Protein AF-A0A9D5RGZ1-F1 (afdb_monomer_lite)

pLDDT: mean 73.44, std 26.46, range [25.11, 98.88]

Radius of gyration: 29.29 Å; chains: 1; bounding box: 86×41×64 Å

Sequence (370 aa):
MRIDVLTLFPEMVEPVLSGSILGRARAAGLLDVRTAQLRDWTTHRQRMTDDYPFGGGAGMVMYAQPIVDAVQALDPGHAARRIYLSPRGRTLTQRVAEELAGEERLLLLCGHYEGVDQRALDMCGFEELSIGDYVLTGGELGALVVIDAVARLVPGVLGSDESSRDESFTTGLLEYPQYTRPASFRGMNVPDVLLQGNHADIHRWRMEQSLRLTLERRPDLLGDAPADEDARDMLARLCAGADAVEAIAARGVNAECASLAEADAFPKHWIEAFIPEQNRKAAKRACSYDRQLKYFHRAFERGLVPGAADAPDDVELRLIYLPEKRVLIRLAEGSAEGLGDRVEIDETWTRTRVVKGNRTWFAAKQEVSE

Foldseek 3Di:
DEEEEEDQCVVLQVVLCCDDLNVVCVVVVLYHYYYDHLLVQDPDPVSDQWDADPPHDDKIAGELRSLQRVCCVPCVPLQAQEAEEDLPAAEDDLVVLVVNLPGPYYYYYKAAMVGYDVCSCVVSVYGYYYPDNDDDRMCSVVVSVSCVSNQVVRPPSPVDPVVPCQDDCNQLWHWADDDDDDQADPNDGDPVQVVPPPPVSVVLVRLLRRLLCCLLPPCVSCPPHRPDPSSVVSNVVSVVDPVSVVSNVVDDDPDDPPDDPDDDDPDLVCLVQFAPPVCSVVLVPPPDPVSNVVVVVVCLVVCRGPPSVVDPPQKDWDFDDDPPDGATDIGGPPPPPPPPDDDDDPPQWDWDWDDDPPDIDIGTDGDDDD

Structure (mmCIF, N/CA/C/O backbone):
data_AF-A0A9D5RGZ1-F1
#
_entry.id   AF-A0A9D5RGZ1-F1
#
loop_
_atom_site.group_PDB
_atom_site.id
_atom_site.type_symbol
_atom_site.label_atom_id
_atom_site.label_alt_id
_atom_site.label_comp_id
_atom_site.label_asym_id
_atom_site.label_entity_id
_atom_site.label_seq_id
_atom_site.pdbx_PDB_ins_code
_atom_site.Cartn_x
_atom_site.Cartn_y
_atom_site.Cartn_z
_atom_site.occupancy
_atom_site.B_iso_or_equiv
_atom_site.auth_seq_id
_atom_site.auth_comp_id
_atom_site.auth_asym_id
_atom_site.auth_atom_id
_atom_site.pdbx_PDB_model_num
ATOM 1 N N . MET A 1 1 ? -9.922 -14.379 0.002 1.00 94.44 1 MET A N 1
ATOM 2 C CA . MET A 1 1 ? -9.328 -13.522 1.056 1.00 94.44 1 MET A CA 1
ATOM 3 C C . MET A 1 1 ? -10.385 -12.572 1.602 1.00 94.44 1 MET A C 1
ATOM 5 O O . MET A 1 1 ? -11.209 -12.107 0.816 1.00 94.44 1 MET A O 1
ATOM 9 N N . ARG A 1 2 ? -10.367 -12.276 2.910 1.00 96.88 2 ARG A N 1
ATOM 10 C CA . ARG A 1 2 ? -11.246 -11.273 3.539 1.00 96.88 2 ARG A CA 1
ATOM 11 C C . ARG A 1 2 ? -10.451 -10.062 4.034 1.00 96.88 2 ARG A C 1
ATOM 13 O O . ARG A 1 2 ? -9.417 -10.232 4.665 1.00 96.88 2 ARG A O 1
ATOM 20 N N . ILE A 1 3 ? -10.960 -8.855 3.803 1.00 98.38 3 ILE A N 1
ATOM 21 C CA . ILE A 1 3 ? -10.362 -7.608 4.294 1.00 98.38 3 ILE A CA 1
ATOM 22 C C . ILE A 1 3 ? -11.441 -6.765 4.981 1.00 98.38 3 ILE A C 1
ATOM 24 O O . ILE A 1 3 ? -12.414 -6.358 4.351 1.00 98.38 3 ILE A O 1
ATOM 28 N N . ASP A 1 4 ? -11.275 -6.493 6.272 1.00 98.25 4 ASP A N 1
ATOM 29 C CA . ASP A 1 4 ? -12.149 -5.593 7.027 1.00 98.25 4 ASP A CA 1
ATOM 30 C C . ASP A 1 4 ? -11.472 -4.213 7.158 1.00 98.25 4 ASP A C 1
ATOM 32 O O . ASP A 1 4 ? -10.347 -4.114 7.636 1.00 98.25 4 ASP A O 1
ATOM 36 N N . VAL A 1 5 ? -12.139 -3.139 6.733 1.00 98.62 5 VAL A N 1
ATOM 37 C CA . VAL A 1 5 ? -11.639 -1.756 6.800 1.00 98.62 5 VAL A CA 1
ATOM 38 C C . VAL A 1 5 ? -12.380 -1.011 7.901 1.00 98.62 5 VAL A C 1
ATOM 40 O O . VAL A 1 5 ? -13.561 -0.703 7.762 1.00 98.62 5 VAL A O 1
ATOM 43 N N . LEU A 1 6 ? -11.689 -0.708 8.992 1.00 98.44 6 LEU A N 1
ATOM 44 C CA . LEU A 1 6 ? -12.214 0.024 10.134 1.00 98.44 6 LEU A CA 1
ATOM 45 C C . LEU A 1 6 ? -11.947 1.525 9.949 1.00 98.44 6 LEU A C 1
ATOM 47 O O . LEU A 1 6 ? -10.796 1.956 9.944 1.00 98.44 6 LEU A O 1
ATOM 51 N N . THR A 1 7 ? -13.003 2.318 9.753 1.00 98.56 7 THR A N 1
ATOM 52 C CA . THR A 1 7 ? -12.909 3.731 9.333 1.00 98.56 7 THR A CA 1
ATOM 53 C C . THR A 1 7 ? -14.071 4.567 9.883 1.00 98.56 7 THR A C 1
ATOM 55 O O . THR A 1 7 ? -15.118 4.038 10.258 1.00 98.56 7 THR A O 1
ATOM 58 N N . LEU A 1 8 ? -13.890 5.891 9.925 1.00 98.06 8 LEU A N 1
ATOM 59 C CA . LEU A 1 8 ? -14.964 6.858 10.168 1.00 98.06 8 LEU A CA 1
ATOM 60 C C . LEU A 1 8 ? -15.763 7.208 8.901 1.00 98.06 8 LEU A C 1
ATOM 62 O O . LEU A 1 8 ? -16.871 7.733 9.030 1.00 98.06 8 LEU A O 1
ATOM 66 N N . PHE A 1 9 ? -15.233 6.907 7.710 1.00 97.88 9 PHE A N 1
ATOM 67 C CA . PHE A 1 9 ? -15.780 7.317 6.412 1.00 97.88 9 PHE A CA 1
ATOM 68 C C . PHE A 1 9 ? -15.911 6.146 5.414 1.00 97.88 9 PHE A C 1
ATOM 70 O O . PHE A 1 9 ? -15.267 6.150 4.358 1.00 97.88 9 PHE A O 1
ATOM 77 N N . PRO A 1 10 ? -16.753 5.128 5.690 1.00 97.88 10 PRO A N 1
ATOM 78 C CA . PRO A 1 10 ? -17.038 4.046 4.741 1.00 97.88 10 PRO A CA 1
ATOM 79 C C . PRO A 1 10 ? -17.412 4.530 3.333 1.00 97.88 10 PRO A C 1
ATOM 81 O O . PRO A 1 10 ? -17.048 3.905 2.339 1.00 97.88 10 PRO A O 1
ATOM 84 N N . GLU A 1 11 ? -18.103 5.665 3.236 1.00 97.56 11 GLU A N 1
ATOM 85 C CA . GLU A 1 11 ? -18.529 6.295 1.988 1.00 97.56 11 GLU A CA 1
ATOM 86 C C . GLU A 1 11 ? -17.371 6.722 1.074 1.00 97.56 11 GLU A C 1
ATOM 88 O O . GLU A 1 11 ? -17.575 6.858 -0.131 1.00 97.56 11 GLU A O 1
ATOM 93 N N . MET A 1 12 ? -16.160 6.906 1.611 1.00 96.38 12 MET A N 1
ATOM 94 C CA . MET A 1 12 ? -14.961 7.167 0.809 1.00 96.38 12 MET A CA 1
ATOM 95 C C . MET A 1 12 ? -14.377 5.886 0.205 1.00 96.38 12 MET A C 1
ATOM 97 O O . MET A 1 12 ? -13.743 5.929 -0.848 1.00 96.38 12 MET A O 1
ATOM 101 N N . VAL A 1 13 ? -14.588 4.747 0.866 1.00 97.62 13 VAL A N 1
ATOM 102 C CA . VAL A 1 13 ? -13.960 3.465 0.529 1.00 97.62 13 VAL A CA 1
ATOM 103 C C . VAL A 1 13 ? -14.856 2.653 -0.412 1.00 97.62 13 VAL A C 1
ATOM 105 O O . VAL A 1 13 ? -14.405 2.175 -1.455 1.00 97.62 13 VAL A O 1
ATOM 108 N N . GLU A 1 14 ? -16.144 2.534 -0.088 1.00 96.38 14 GLU A N 1
ATOM 109 C CA . GLU A 1 14 ? -17.083 1.642 -0.780 1.00 96.38 14 GLU A CA 1
ATOM 110 C C . GLU A 1 14 ? -17.226 1.900 -2.297 1.00 96.38 14 GLU A C 1
ATOM 112 O O . GLU A 1 14 ? -17.273 0.925 -3.061 1.00 96.38 14 GLU A O 1
ATOM 117 N N . PRO A 1 15 ? -17.241 3.159 -2.795 1.00 96.94 15 PRO A N 1
ATOM 118 C CA . PRO A 1 15 ? -17.312 3.416 -4.234 1.00 96.94 15 PRO A CA 1
ATOM 119 C C . PRO A 1 15 ? -16.109 2.859 -5.003 1.00 96.94 15 PRO A C 1
ATOM 121 O O . PRO A 1 15 ? -16.274 2.338 -6.106 1.00 96.94 15 PRO A O 1
ATOM 124 N N . VAL A 1 16 ? -14.908 2.923 -4.417 1.00 96.62 16 VAL A N 1
ATOM 125 C CA . VAL A 1 16 ? -13.681 2.401 -5.038 1.00 96.62 16 VAL A CA 1
ATOM 126 C C . VAL A 1 16 ? -13.708 0.874 -5.055 1.00 96.62 16 VAL A C 1
ATOM 128 O O . VAL A 1 16 ? -13.449 0.268 -6.093 1.00 96.62 16 VAL A O 1
ATOM 131 N N . LEU A 1 17 ? -14.129 0.250 -3.950 1.00 96.00 17 LEU A N 1
ATOM 132 C CA . LEU A 1 17 ? -14.278 -1.208 -3.846 1.00 96.00 17 LEU A CA 1
ATOM 133 C C . LEU A 1 17 ? -15.336 -1.786 -4.791 1.00 96.00 17 LEU A C 1
ATOM 135 O O . LEU A 1 17 ? -15.314 -2.978 -5.093 1.00 96.00 17 LEU A O 1
ATOM 139 N N . SER A 1 18 ? -16.287 -0.967 -5.232 1.00 95.56 18 SER A N 1
ATOM 140 C CA . SER A 1 18 ? -17.343 -1.362 -6.169 1.00 95.56 18 SER A CA 1
ATOM 141 C C . SER A 1 18 ? -16.934 -1.181 -7.635 1.00 95.56 18 SER A C 1
ATOM 143 O O . SER A 1 18 ? -17.611 -1.675 -8.538 1.00 95.56 18 SER A O 1
ATOM 145 N N . GLY A 1 19 ? -15.835 -0.471 -7.892 1.00 94.25 19 GLY A N 1
ATOM 146 C CA . GLY A 1 19 ? -15.362 -0.143 -9.229 1.00 94.25 19 GLY A CA 1
ATOM 147 C C . GLY A 1 19 ? -14.366 -1.153 -9.800 1.00 94.25 19 GLY A C 1
ATOM 148 O O . GLY A 1 19 ? -13.653 -1.851 -9.082 1.00 94.25 19 GLY A O 1
ATOM 149 N N . SER A 1 20 ? -14.266 -1.170 -11.133 1.00 94.69 20 SER A N 1
ATOM 150 C CA . SER A 1 20 ? -13.175 -1.818 -11.875 1.00 94.69 20 SER A CA 1
ATOM 151 C C . SER A 1 20 ? -12.909 -3.281 -11.455 1.00 94.69 20 SER A C 1
ATOM 153 O O . SER A 1 20 ? -13.837 -4.084 -11.348 1.00 94.69 20 SER A O 1
ATOM 155 N N . ILE A 1 21 ? -11.636 -3.658 -11.305 1.00 94.00 21 ILE A N 1
ATOM 156 C CA . ILE A 1 21 ? -11.170 -5.006 -10.981 1.00 94.00 21 ILE A CA 1
ATOM 157 C C . ILE A 1 21 ? -11.607 -5.456 -9.583 1.00 94.00 21 ILE A C 1
ATOM 159 O O . ILE A 1 21 ? -12.021 -6.602 -9.433 1.00 94.00 21 ILE A O 1
ATOM 163 N N . LEU A 1 22 ? -11.615 -4.552 -8.598 1.00 96.12 22 LEU A N 1
ATOM 164 C CA . LEU A 1 22 ? -12.030 -4.846 -7.223 1.00 96.12 22 LEU A CA 1
ATOM 165 C C . LEU A 1 22 ? -13.517 -5.204 -7.155 1.00 96.12 22 LEU A C 1
ATOM 167 O O . LEU A 1 22 ? -13.882 -6.225 -6.574 1.00 96.12 22 LEU A O 1
ATOM 171 N N . GLY A 1 23 ? -14.367 -4.432 -7.838 1.00 96.31 23 GLY A N 1
ATOM 172 C CA . GLY A 1 23 ? -15.796 -4.725 -7.940 1.00 96.31 23 GLY A CA 1
ATOM 173 C C . GLY A 1 23 ? -16.068 -6.075 -8.610 1.00 96.31 23 GLY A C 1
ATOM 174 O O . GLY A 1 23 ? -16.892 -6.852 -8.127 1.00 96.31 23 GLY A O 1
ATOM 175 N N . ARG A 1 24 ? -15.329 -6.405 -9.682 1.00 95.88 24 ARG A N 1
ATOM 176 C CA . ARG A 1 24 ? -15.419 -7.726 -10.331 1.00 95.88 24 ARG A CA 1
ATOM 177 C C . ARG A 1 24 ? -14.957 -8.856 -9.411 1.00 95.88 24 ARG A C 1
ATOM 179 O O . ARG A 1 24 ? -15.638 -9.873 -9.341 1.00 95.88 24 ARG A O 1
ATOM 186 N N . ALA A 1 25 ? -13.850 -8.675 -8.693 1.00 95.81 25 ALA A N 1
ATOM 187 C CA . ALA A 1 25 ? -13.334 -9.659 -7.743 1.00 95.81 25 ALA A CA 1
ATOM 188 C C . ALA A 1 25 ? -14.323 -9.932 -6.599 1.00 95.81 25 ALA A C 1
ATOM 190 O O . ALA A 1 25 ? -14.537 -11.091 -6.242 1.00 95.81 25 ALA A O 1
ATOM 191 N N . ARG A 1 26 ? -14.981 -8.884 -6.079 1.00 96.19 26 ARG A N 1
ATOM 192 C CA . ARG A 1 26 ? -16.059 -9.010 -5.084 1.00 96.19 26 ARG A CA 1
ATOM 193 C C . ARG A 1 26 ? -17.267 -9.750 -5.647 1.00 96.19 26 ARG A C 1
ATOM 195 O O . ARG A 1 26 ? -17.741 -10.697 -5.028 1.00 96.19 26 ARG A O 1
ATOM 202 N N . ALA A 1 27 ? -17.735 -9.372 -6.837 1.00 95.88 27 ALA A N 1
ATOM 203 C CA . ALA A 1 27 ? -18.870 -10.030 -7.488 1.00 95.88 27 ALA A CA 1
ATOM 204 C C . ALA A 1 27 ? -18.601 -11.515 -7.798 1.00 95.88 27 ALA A C 1
ATOM 206 O O . ALA A 1 27 ? -19.519 -12.331 -7.746 1.00 95.88 27 ALA A O 1
ATOM 207 N N . ALA A 1 28 ? -17.346 -11.869 -8.087 1.00 95.19 28 ALA A N 1
ATOM 208 C CA . ALA A 1 28 ? -16.901 -13.243 -8.306 1.00 95.19 28 ALA A CA 1
ATOM 209 C C . ALA A 1 28 ? -16.626 -14.027 -7.006 1.00 95.19 28 ALA A C 1
ATOM 211 O O . ALA A 1 28 ? -16.310 -15.212 -7.073 1.00 95.19 28 ALA A O 1
ATOM 212 N N . GLY A 1 29 ? -16.720 -13.393 -5.830 1.00 95.19 29 GLY A N 1
ATOM 213 C CA . GLY A 1 29 ? -16.454 -14.029 -4.535 1.00 95.19 29 GLY A CA 1
ATOM 214 C C . GLY A 1 29 ? -14.976 -14.329 -4.255 1.00 95.19 29 GLY A C 1
ATOM 215 O O . GLY A 1 29 ? -14.671 -15.070 -3.325 1.00 95.19 29 GLY A O 1
ATOM 216 N N . LEU A 1 30 ? -14.053 -13.765 -5.039 1.00 94.62 30 LEU A N 1
ATOM 217 C CA . LEU A 1 30 ? -12.605 -13.944 -4.859 1.00 94.62 30 LEU A CA 1
ATOM 218 C C . LEU A 1 30 ? -12.068 -13.089 -3.701 1.00 94.62 30 LEU A C 1
ATOM 220 O O . LEU A 1 30 ? -11.123 -13.469 -3.000 1.00 94.62 30 LEU A O 1
ATOM 224 N N . LEU A 1 31 ? -12.709 -11.939 -3.481 1.00 96.06 31 LEU A N 1
ATOM 225 C CA . LEU A 1 31 ? -12.352 -10.964 -2.461 1.00 96.06 31 LEU A CA 1
ATOM 226 C C . LEU A 1 31 ? -13.593 -10.547 -1.660 1.00 96.06 31 LEU A C 1
ATOM 228 O O . LEU A 1 31 ? -14.584 -10.102 -2.233 1.00 96.06 31 LEU A O 1
ATOM 232 N N . ASP A 1 32 ? -13.526 -10.645 -0.334 1.00 97.06 32 ASP A N 1
ATOM 233 C CA . ASP A 1 32 ? -14.563 -10.161 0.586 1.00 97.06 32 ASP A CA 1
ATOM 234 C C . ASP A 1 32 ? -14.041 -8.927 1.329 1.00 97.06 32 ASP A C 1
ATOM 236 O O . ASP A 1 32 ? -13.386 -9.055 2.363 1.00 97.06 32 ASP A O 1
ATOM 240 N N . VAL A 1 33 ? -14.278 -7.733 0.773 1.00 97.06 33 VAL A N 1
ATOM 241 C CA . VAL A 1 33 ? -13.922 -6.464 1.431 1.00 97.06 33 VAL A CA 1
ATOM 242 C C . VAL A 1 33 ? -15.150 -5.845 2.081 1.00 97.06 33 VAL A C 1
ATOM 244 O O . VAL A 1 33 ? -16.180 -5.658 1.420 1.00 97.06 33 VAL A O 1
ATOM 247 N N . ARG A 1 34 ? -15.025 -5.508 3.367 1.00 96.38 34 ARG A N 1
ATOM 248 C CA . ARG A 1 34 ? -16.099 -4.943 4.189 1.00 96.38 34 ARG A CA 1
ATOM 249 C C . ARG A 1 34 ? -15.618 -3.701 4.913 1.00 96.38 34 ARG A C 1
ATOM 251 O O . ARG A 1 34 ? -14.569 -3.724 5.541 1.00 96.38 34 ARG A O 1
ATOM 258 N N . THR A 1 35 ? -16.411 -2.642 4.887 1.00 97.75 35 THR A N 1
ATOM 259 C CA . THR A 1 35 ? -16.167 -1.448 5.701 1.00 97.75 35 THR A CA 1
ATOM 260 C C . THR A 1 35 ? -16.920 -1.531 7.025 1.00 97.75 35 THR A C 1
ATOM 262 O O . THR A 1 35 ? -18.089 -1.917 7.053 1.00 97.75 35 THR A O 1
ATOM 265 N N . ALA A 1 36 ? -16.278 -1.110 8.107 1.00 97.69 36 ALA A N 1
ATOM 266 C CA . ALA A 1 36 ? -16.825 -1.033 9.452 1.00 97.69 36 ALA A CA 1
ATOM 267 C C . ALA A 1 36 ? -16.763 0.418 9.951 1.00 97.69 36 ALA A C 1
ATOM 269 O O . ALA A 1 36 ? -15.687 1.011 10.019 1.00 97.69 36 ALA A O 1
ATOM 270 N N . GLN A 1 37 ? -17.924 0.981 10.296 1.00 97.81 37 GLN A N 1
ATOM 271 C CA . GLN A 1 37 ? -18.065 2.361 10.762 1.00 97.81 37 GLN A CA 1
ATOM 272 C C . GLN A 1 37 ? -17.735 2.478 12.255 1.00 97.81 37 GLN A C 1
ATOM 274 O O . GLN A 1 37 ? -18.543 2.109 13.102 1.00 97.81 37 GLN A O 1
ATOM 279 N N . LEU A 1 38 ? -16.578 3.048 12.598 1.00 97.56 38 LEU A N 1
ATOM 280 C CA . LEU A 1 38 ? -16.114 3.195 13.988 1.00 97.56 38 LEU A CA 1
ATOM 281 C C . LEU A 1 38 ? -17.117 3.902 14.914 1.00 97.56 38 LEU A C 1
ATOM 283 O O . LEU A 1 38 ? -17.182 3.602 16.107 1.00 97.56 38 LEU A O 1
ATOM 287 N N . ARG A 1 39 ? -17.933 4.816 14.373 1.00 97.44 39 ARG A N 1
ATOM 288 C CA . ARG A 1 39 ? -18.981 5.516 15.136 1.00 97.44 39 ARG A CA 1
ATOM 289 C C . ARG A 1 39 ? -20.084 4.596 15.664 1.00 97.44 39 ARG A C 1
ATOM 291 O O . ARG A 1 39 ? -20.838 5.034 16.529 1.00 97.44 39 ARG A O 1
ATOM 298 N N . ASP A 1 40 ? -20.187 3.363 15.178 1.00 97.31 40 ASP A N 1
ATOM 299 C CA . ASP A 1 40 ? -21.174 2.391 15.657 1.00 97.31 40 ASP A CA 1
ATOM 300 C C . ASP A 1 40 ? -20.728 1.684 16.948 1.00 97.31 40 ASP A C 1
ATOM 302 O O . ASP A 1 40 ? -21.568 1.139 17.663 1.00 97.31 40 ASP A O 1
ATOM 306 N N . TRP A 1 41 ? -19.436 1.748 17.292 1.00 97.75 41 TRP A N 1
ATOM 307 C CA . TRP A 1 41 ? -18.873 1.135 18.504 1.00 97.75 41 TRP A CA 1
ATOM 308 C C . TRP A 1 41 ? -18.585 2.126 19.628 1.00 97.75 41 TRP A C 1
ATOM 310 O O . TRP A 1 41 ? -18.193 1.716 20.714 1.00 97.75 41 TRP A O 1
ATOM 320 N N . THR A 1 42 ? -18.775 3.428 19.419 1.00 96.44 42 THR A N 1
ATOM 321 C CA . THR A 1 42 ? -18.565 4.395 20.503 1.00 96.44 42 THR A CA 1
ATOM 322 C C . THR A 1 42 ? -19.688 4.343 21.533 1.00 96.44 42 THR A C 1
ATOM 324 O O . THR A 1 42 ? -20.877 4.329 21.212 1.00 96.44 42 THR A O 1
ATOM 327 N N . THR A 1 43 ? -19.301 4.386 22.802 1.00 94.81 43 THR A N 1
ATOM 328 C CA . THR A 1 43 ? -20.224 4.521 23.937 1.00 94.81 43 THR A CA 1
ATOM 329 C C . THR A 1 43 ? -20.681 5.967 24.162 1.00 94.81 43 THR A C 1
ATOM 331 O O . THR A 1 43 ? -21.612 6.218 24.933 1.00 94.81 43 THR A O 1
ATOM 334 N N . HIS A 1 44 ? -20.080 6.943 23.467 1.00 94.25 44 HIS A N 1
ATOM 335 C CA . HIS A 1 44 ? -20.488 8.341 23.558 1.00 94.25 44 HIS A CA 1
ATOM 336 C C . HIS A 1 44 ? -21.837 8.584 22.874 1.00 94.25 44 HIS A C 1
ATOM 338 O O . HIS A 1 44 ? -22.010 8.358 21.677 1.00 94.25 44 HIS A O 1
ATOM 344 N N . ARG A 1 45 ? -22.778 9.188 23.610 1.00 88.88 45 ARG A N 1
ATOM 345 C CA . ARG A 1 45 ? -24.138 9.498 23.126 1.00 88.88 45 ARG A CA 1
ATOM 346 C C . ARG A 1 45 ? -24.171 10.333 21.838 1.00 88.88 45 ARG A C 1
ATOM 348 O O . ARG A 1 45 ? -25.099 10.194 21.049 1.00 88.88 45 ARG A O 1
ATOM 355 N N . GLN A 1 46 ? -23.186 11.207 21.636 1.00 93.12 46 GLN A N 1
ATOM 356 C CA . GLN A 1 46 ? -23.073 12.073 20.454 1.00 93.12 46 GLN A CA 1
ATOM 357 C C . GLN A 1 46 ? -22.267 11.440 19.307 1.00 93.12 46 GLN A C 1
ATOM 359 O O . GLN A 1 46 ? -21.935 12.127 18.348 1.00 93.12 46 GLN A O 1
ATOM 364 N N . ARG A 1 47 ? -21.947 10.142 19.394 1.00 92.94 47 ARG A N 1
ATOM 365 C CA . ARG A 1 47 ? -21.115 9.416 18.423 1.00 92.94 47 ARG A CA 1
ATOM 366 C C . ARG A 1 47 ? -19.719 10.020 18.211 1.00 92.94 47 ARG A C 1
ATOM 368 O O . ARG A 1 47 ? -19.166 9.968 17.109 1.00 92.94 47 ARG A O 1
ATOM 375 N N . MET A 1 48 ? -19.166 10.598 19.278 1.00 94.94 48 MET A N 1
ATOM 376 C CA . MET A 1 48 ? -17.791 11.093 19.316 1.00 94.94 48 MET A CA 1
ATOM 377 C C . MET A 1 48 ? -16.803 9.932 19.293 1.00 94.94 48 MET A C 1
ATOM 379 O O . MET A 1 48 ? -17.046 8.885 19.897 1.00 94.94 48 MET A O 1
ATOM 383 N N . THR A 1 49 ? -15.687 10.138 18.610 1.00 97.06 49 THR A N 1
ATOM 384 C CA . THR A 1 49 ? -14.660 9.116 18.383 1.00 97.06 49 THR A CA 1
ATOM 385 C C . THR A 1 49 ? -13.259 9.638 18.670 1.00 97.06 49 THR A C 1
ATOM 387 O O . THR A 1 49 ? -12.295 8.940 18.386 1.00 97.06 49 THR A O 1
ATOM 390 N N . ASP A 1 50 ? -13.145 10.846 19.212 1.00 97.62 50 ASP A N 1
ATOM 391 C CA . ASP A 1 50 ? -11.918 11.619 19.330 1.00 97.62 50 ASP A CA 1
ATOM 392 C C . ASP A 1 50 ? -12.026 12.668 20.448 1.00 97.62 50 ASP A C 1
ATOM 394 O O . ASP A 1 50 ? -13.131 13.065 20.828 1.00 97.62 50 ASP A O 1
ATOM 398 N N . ASP A 1 51 ? -10.875 13.100 20.968 1.00 97.06 51 ASP A N 1
ATOM 399 C CA . ASP A 1 51 ? -10.740 14.159 21.981 1.00 97.06 51 ASP A CA 1
ATOM 400 C C . ASP A 1 51 ? -9.377 14.849 21.893 1.00 97.06 51 ASP A C 1
ATOM 402 O O . ASP A 1 51 ? -8.494 14.429 21.143 1.00 97.06 51 ASP A O 1
ATOM 406 N N . TYR A 1 52 ? -9.178 15.885 22.701 1.00 97.06 52 TYR A N 1
ATOM 407 C CA . TYR A 1 52 ? -7.897 16.566 22.815 1.00 97.06 52 TYR A CA 1
ATOM 408 C C . TYR A 1 52 ? -6.788 15.633 23.334 1.00 97.06 52 TYR A C 1
ATOM 410 O O . TYR A 1 52 ? -7.012 14.849 24.264 1.00 97.06 52 TYR A O 1
ATOM 418 N N . PRO A 1 53 ? -5.559 15.742 22.797 1.00 97.25 53 PRO A N 1
ATOM 419 C CA . PRO A 1 53 ? -4.430 14.954 23.273 1.00 97.25 53 PRO A CA 1
ATOM 420 C C . PRO A 1 53 ? -4.009 15.347 24.697 1.00 97.25 53 PRO A C 1
ATOM 422 O O . PRO A 1 53 ? -3.918 16.528 25.052 1.00 97.25 53 PRO A O 1
ATOM 425 N N . PHE A 1 54 ? -3.653 14.349 25.511 1.00 95.69 54 PHE A N 1
ATOM 426 C CA . PHE A 1 54 ? -2.898 14.597 26.741 1.00 95.69 54 PHE A CA 1
ATOM 427 C C . PHE A 1 54 ? -1.518 15.187 26.414 1.00 95.69 54 PHE A C 1
ATOM 429 O O . PHE A 1 54 ? -0.885 14.799 25.438 1.00 95.69 54 PHE A O 1
ATOM 436 N N . GLY A 1 55 ? -1.035 16.103 27.260 1.00 95.31 55 GLY A N 1
ATOM 437 C CA . GLY A 1 55 ? 0.226 16.826 27.035 1.00 95.31 55 GLY A CA 1
ATOM 438 C C . GLY A 1 55 ? 0.075 18.134 26.248 1.00 95.31 55 GLY A C 1
ATOM 439 O O . GLY A 1 55 ? 1.044 18.881 26.132 1.00 95.31 55 GLY A O 1
ATOM 440 N N . GLY A 1 56 ? -1.140 18.454 25.788 1.00 89.88 56 GLY A N 1
ATOM 441 C CA . GLY A 1 56 ? -1.402 19.616 24.941 1.00 89.88 56 GLY A CA 1
ATOM 442 C C . GLY A 1 56 ? -1.003 19.372 23.482 1.00 89.88 56 GLY A C 1
ATOM 443 O O . GLY A 1 56 ? -0.505 18.309 23.129 1.00 89.88 56 GLY A O 1
ATOM 444 N N . GLY A 1 57 ? -1.250 20.363 22.627 1.00 87.19 57 GLY A N 1
ATOM 445 C CA . GLY A 1 57 ? -1.072 20.249 21.177 1.00 87.19 57 GLY A CA 1
ATOM 446 C C . GLY A 1 57 ? -2.313 20.712 20.420 1.00 87.19 57 GLY A C 1
ATOM 447 O O . GLY A 1 57 ? -3.370 20.927 21.013 1.00 87.19 57 GLY A O 1
ATOM 448 N N . ALA A 1 58 ? -2.162 20.918 19.114 1.00 87.62 58 ALA A N 1
ATOM 449 C CA . ALA A 1 58 ? -3.293 21.154 18.225 1.00 87.62 58 ALA A CA 1
ATOM 450 C C . ALA A 1 58 ? -3.901 19.813 17.782 1.00 87.62 58 ALA A C 1
ATOM 452 O O . ALA A 1 58 ? -3.228 18.789 17.826 1.00 87.62 58 ALA A O 1
ATOM 453 N N . GLY A 1 59 ? -5.160 19.840 17.344 1.00 93.44 59 GLY A N 1
ATOM 454 C CA . GLY A 1 59 ? -5.839 18.669 16.790 1.00 93.44 59 GLY A CA 1
ATOM 455 C C . GLY A 1 59 ? -6.502 17.765 17.833 1.00 93.44 59 GLY A C 1
ATOM 456 O O . GLY A 1 59 ? -6.662 18.135 18.997 1.00 93.44 59 GLY A O 1
ATOM 457 N N . MET A 1 60 ? -6.943 16.598 17.364 1.00 97.19 60 MET A N 1
ATOM 458 C CA . MET A 1 60 ? -7.697 15.599 18.128 1.00 97.19 60 MET A CA 1
ATOM 459 C C . MET A 1 60 ? -7.039 14.226 17.960 1.00 97.19 60 MET A C 1
ATOM 461 O O . MET A 1 60 ? -6.396 13.968 16.945 1.00 97.19 60 MET A O 1
ATOM 465 N N . VAL A 1 61 ? -7.213 13.338 18.932 1.00 98.00 61 VAL A N 1
ATOM 466 C CA . VAL A 1 61 ? -6.744 11.948 18.905 1.00 98.00 61 VAL A CA 1
ATOM 467 C C . VAL A 1 61 ? -7.943 11.027 19.048 1.00 98.00 61 VAL A C 1
ATOM 469 O O . VAL A 1 61 ? -8.798 11.243 19.906 1.00 98.00 61 VAL A O 1
ATOM 472 N N . MET A 1 62 ? -8.008 9.989 18.217 1.00 98.44 62 MET A N 1
ATOM 473 C CA . MET A 1 62 ? -9.106 9.029 18.251 1.00 98.44 62 MET A CA 1
ATOM 474 C C . MET A 1 62 ? -9.097 8.208 19.544 1.00 98.44 62 MET A C 1
ATOM 476 O O . MET A 1 62 ? -8.055 7.706 19.969 1.00 98.44 62 MET A O 1
ATOM 480 N N . TYR A 1 63 ? -10.276 8.020 20.138 1.00 98.25 63 TYR A N 1
ATOM 481 C CA . TYR A 1 63 ? -10.463 7.227 21.348 1.00 98.25 63 TYR A CA 1
ATOM 482 C C . TYR A 1 63 ? -10.079 5.760 21.145 1.00 98.25 63 TYR A C 1
ATOM 484 O O . TYR A 1 63 ? -10.420 5.142 20.137 1.00 98.25 63 TYR A O 1
ATOM 492 N N . ALA A 1 64 ? -9.494 5.160 22.183 1.00 98.38 64 ALA A N 1
ATOM 493 C CA . ALA A 1 64 ? -9.207 3.730 22.187 1.00 98.38 64 ALA A CA 1
ATOM 494 C C . ALA A 1 64 ? -10.472 2.855 22.194 1.00 98.38 64 ALA A C 1
ATOM 496 O O . ALA A 1 64 ? -10.521 1.841 21.505 1.00 98.38 64 ALA A O 1
ATOM 497 N N . GLN A 1 65 ? -11.501 3.253 22.949 1.00 98.12 65 GLN A N 1
ATOM 498 C CA . GLN A 1 65 ? -12.701 2.444 23.193 1.00 98.12 65 GLN A CA 1
ATOM 499 C C . GLN A 1 65 ? -13.409 1.953 21.913 1.00 98.12 65 GLN A C 1
ATOM 501 O O . GLN A 1 65 ? -13.532 0.739 21.761 1.00 98.12 65 GLN A O 1
ATOM 506 N N . PRO A 1 66 ? -13.837 2.816 20.967 1.00 98.25 66 PRO A N 1
ATOM 507 C CA . PRO A 1 66 ? -14.542 2.342 19.775 1.00 98.25 66 PRO A CA 1
ATOM 508 C C . PRO A 1 66 ? -13.682 1.420 18.901 1.00 98.25 66 PRO A C 1
ATOM 510 O O . PRO A 1 66 ? -14.218 0.536 18.242 1.00 98.25 66 PRO A O 1
ATOM 513 N N . ILE A 1 67 ? -12.358 1.597 18.902 1.00 98.50 67 ILE A N 1
ATOM 514 C CA . ILE A 1 67 ? -11.433 0.766 18.122 1.00 98.50 67 ILE A CA 1
ATOM 515 C C . ILE A 1 67 ? -11.314 -0.624 18.746 1.00 98.50 67 ILE A C 1
ATOM 517 O O . ILE A 1 67 ? -11.467 -1.621 18.044 1.00 98.50 67 ILE A O 1
ATOM 521 N N . VAL A 1 68 ? -11.080 -0.693 20.060 1.00 98.25 68 VAL A N 1
ATOM 522 C CA . VAL A 1 68 ? -10.963 -1.962 20.792 1.00 98.25 68 VAL A CA 1
ATOM 523 C C . VAL A 1 68 ? -12.247 -2.779 20.657 1.00 98.25 68 VAL A C 1
ATOM 525 O O . VAL A 1 68 ? -12.191 -3.955 20.298 1.00 98.25 68 VAL A O 1
ATOM 528 N N . ASP A 1 69 ? -13.404 -2.152 20.861 1.00 98.31 69 ASP A N 1
ATOM 529 C CA . ASP A 1 69 ? -14.696 -2.836 20.797 1.00 98.31 69 ASP A CA 1
ATOM 530 C C . ASP A 1 69 ? -15.022 -3.304 19.369 1.00 98.31 69 ASP A C 1
ATOM 532 O O . ASP A 1 69 ? -15.528 -4.414 19.177 1.00 98.31 69 ASP A O 1
ATOM 536 N N . ALA A 1 70 ? -14.681 -2.507 18.350 1.00 98.19 70 ALA A N 1
ATOM 537 C CA . ALA A 1 70 ? -14.835 -2.911 16.956 1.00 98.19 70 ALA A CA 1
ATOM 538 C C . ALA A 1 70 ? -13.952 -4.114 16.605 1.00 98.19 70 ALA A C 1
ATOM 540 O O . ALA A 1 70 ? -14.427 -5.065 15.982 1.00 98.19 70 ALA A O 1
ATOM 541 N N . VAL A 1 71 ? -12.685 -4.116 17.032 1.00 98.06 71 VAL A N 1
ATOM 542 C CA . VAL A 1 71 ? -11.767 -5.243 16.809 1.00 98.06 71 VAL A CA 1
ATOM 543 C C . VAL A 1 71 ? -12.274 -6.506 17.506 1.00 98.06 71 VAL A C 1
ATOM 545 O O . VAL A 1 71 ? -12.312 -7.565 16.882 1.00 98.06 71 VAL A O 1
ATOM 548 N N . GLN A 1 72 ? -12.733 -6.406 18.757 1.00 96.69 72 GLN A N 1
ATOM 549 C CA . GLN A 1 72 ? -13.306 -7.542 19.488 1.00 96.69 72 GLN A CA 1
ATOM 550 C C . GLN A 1 72 ? -14.564 -8.103 18.813 1.00 96.69 72 GLN A C 1
ATOM 552 O O . GLN A 1 72 ? -14.754 -9.318 18.783 1.00 96.69 72 GLN A O 1
ATOM 557 N N . ALA A 1 73 ? -15.414 -7.240 18.252 1.00 97.00 73 ALA A N 1
ATOM 558 C CA . ALA A 1 73 ? -16.626 -7.661 17.556 1.00 97.00 73 ALA A CA 1
ATOM 559 C C . ALA A 1 73 ? -16.334 -8.298 16.187 1.00 97.00 73 ALA A C 1
ATOM 561 O O . ALA A 1 73 ? -16.960 -9.292 15.814 1.00 97.00 73 ALA A O 1
ATOM 562 N N . LEU A 1 74 ? -15.402 -7.725 15.421 1.00 96.00 74 LEU A N 1
ATOM 563 C CA . LEU A 1 74 ? -15.100 -8.164 14.058 1.00 96.00 74 LEU A CA 1
ATOM 564 C C . LEU A 1 74 ? -14.175 -9.381 14.035 1.00 96.00 74 LEU A C 1
ATOM 566 O O . LEU A 1 74 ? -14.340 -10.262 13.188 1.00 96.00 74 LEU A O 1
ATOM 570 N N . ASP A 1 75 ? -13.204 -9.446 14.939 1.00 95.44 75 ASP A N 1
ATOM 571 C CA . ASP A 1 75 ? -12.163 -10.470 14.960 1.00 95.44 75 ASP A CA 1
ATOM 572 C C . ASP A 1 75 ? -11.909 -11.029 16.376 1.00 95.44 75 ASP A C 1
ATOM 574 O O . ASP A 1 75 ? -10.783 -10.986 16.881 1.00 95.44 75 ASP A O 1
ATOM 578 N N . PRO A 1 76 ? -12.935 -11.611 17.032 1.00 91.38 76 PRO A N 1
ATOM 579 C CA . PRO A 1 76 ? -12.800 -12.151 18.389 1.00 91.38 76 PRO A CA 1
ATOM 580 C C . PRO A 1 76 ? -11.755 -13.274 18.473 1.00 91.38 76 PRO A C 1
ATOM 582 O O . PRO A 1 76 ? -11.081 -13.434 19.489 1.00 91.38 76 PRO A O 1
ATOM 585 N N . GLY A 1 77 ? -11.593 -14.036 17.387 1.00 89.44 77 GLY A N 1
ATOM 586 C CA . GLY A 1 77 ? -10.638 -15.139 17.282 1.00 89.44 77 GLY A CA 1
ATOM 587 C C . GLY A 1 77 ? -9.195 -14.721 17.005 1.00 89.44 77 GLY A C 1
ATOM 588 O O . GLY A 1 77 ? -8.346 -15.603 16.953 1.00 89.44 77 GLY A O 1
ATOM 589 N N . HIS A 1 78 ? -8.912 -13.422 16.836 1.00 90.38 78 HIS A N 1
ATOM 590 C CA . HIS A 1 78 ? -7.566 -12.921 16.526 1.00 90.38 78 HIS A CA 1
ATOM 591 C C . HIS A 1 78 ? -6.953 -13.574 15.278 1.00 90.38 78 HIS A C 1
ATOM 593 O O . HIS A 1 78 ? -5.767 -13.888 15.248 1.00 90.38 78 HIS A O 1
ATOM 599 N N . ALA A 1 79 ? -7.785 -13.811 14.262 1.00 94.00 79 ALA A N 1
ATOM 600 C CA . ALA A 1 79 ? -7.374 -14.477 13.031 1.00 94.00 79 ALA A CA 1
ATOM 601 C C . ALA A 1 79 ? -6.903 -13.484 11.962 1.00 94.00 79 ALA A C 1
ATOM 603 O O . ALA A 1 79 ? -6.252 -13.885 11.002 1.00 94.00 79 ALA A O 1
ATOM 604 N N . ALA A 1 80 ? -7.265 -12.203 12.087 1.00 97.62 80 ALA A N 1
ATOM 605 C CA . ALA A 1 80 ? -6.844 -11.182 11.143 1.00 97.62 80 ALA A CA 1
ATOM 606 C C . ALA A 1 80 ? -5.452 -10.653 11.491 1.00 97.62 80 ALA A C 1
ATOM 608 O O . ALA A 1 80 ? -5.181 -10.313 12.645 1.00 97.62 80 ALA A O 1
ATOM 609 N N . ARG A 1 81 ? -4.620 -10.453 10.471 1.00 98.25 81 ARG A N 1
ATOM 610 C CA . ARG A 1 81 ? -3.456 -9.576 10.589 1.00 98.25 81 ARG A CA 1
ATOM 611 C C . ARG A 1 81 ? -3.925 -8.121 10.594 1.00 98.25 81 ARG A C 1
ATOM 613 O O . ARG A 1 81 ? -4.674 -7.696 9.713 1.00 98.25 81 ARG A O 1
ATOM 620 N N . ARG A 1 82 ? -3.542 -7.373 11.629 1.00 98.56 82 ARG A N 1
ATOM 621 C CA . ARG A 1 82 ? -4.103 -6.054 11.958 1.00 98.56 82 ARG A CA 1
ATOM 622 C C . ARG A 1 82 ? -3.114 -4.957 11.612 1.00 98.56 82 ARG A C 1
ATOM 624 O O . ARG A 1 82 ? -2.050 -4.889 12.212 1.00 98.56 82 ARG A O 1
ATOM 631 N N . ILE A 1 83 ? -3.488 -4.083 10.687 1.00 98.81 83 ILE A N 1
ATOM 632 C CA . ILE A 1 83 ? -2.620 -3.037 10.144 1.00 98.81 83 ILE A CA 1
ATOM 633 C C . ILE A 1 83 ? -3.226 -1.671 10.434 1.00 98.81 83 ILE A C 1
ATOM 635 O O . ILE A 1 83 ? -4.371 -1.406 10.077 1.00 98.81 83 ILE A O 1
ATOM 639 N N . TYR A 1 84 ? -2.451 -0.794 11.057 1.00 98.88 84 TYR A N 1
ATOM 640 C CA . TYR A 1 84 ? -2.757 0.620 11.199 1.00 98.88 84 TYR A CA 1
ATOM 641 C C . TYR A 1 84 ? -2.040 1.410 10.102 1.00 98.88 84 TYR A C 1
ATOM 643 O O . TYR A 1 84 ? -0.816 1.346 9.966 1.00 98.88 84 TYR A O 1
ATOM 651 N N . LEU A 1 85 ? -2.808 2.155 9.305 1.00 98.75 85 LEU A N 1
ATOM 652 C CA . LEU A 1 85 ? -2.266 2.975 8.226 1.00 98.75 85 LEU A CA 1
ATOM 653 C C . LEU A 1 85 ? -1.667 4.252 8.822 1.00 98.75 85 LEU A C 1
ATOM 655 O O . LEU A 1 85 ? -2.397 5.131 9.279 1.00 98.75 85 LEU A O 1
ATOM 659 N N . SER A 1 86 ? -0.336 4.336 8.828 1.00 98.06 86 SER A N 1
ATOM 660 C CA . SER A 1 86 ? 0.433 5.333 9.577 1.00 98.06 86 SER A CA 1
ATOM 661 C C . SER A 1 86 ? 1.716 5.704 8.832 1.00 98.06 86 SER A C 1
ATOM 663 O O . SER A 1 86 ? 2.444 4.801 8.416 1.00 98.06 86 SER A O 1
ATOM 665 N N . PRO A 1 87 ? 2.073 6.998 8.715 1.00 97.44 87 PRO A N 1
ATOM 666 C CA . PRO A 1 87 ? 3.320 7.411 8.066 1.00 97.44 87 PRO A CA 1
ATOM 667 C C . PRO A 1 87 ? 4.577 6.952 8.826 1.00 97.44 87 PRO A C 1
ATOM 669 O O . PRO A 1 87 ? 5.664 6.967 8.262 1.00 97.44 87 PRO A O 1
ATOM 672 N N . ARG A 1 88 ? 4.441 6.524 10.092 1.00 96.56 88 ARG A N 1
ATOM 673 C CA . ARG A 1 88 ? 5.534 5.974 10.918 1.00 96.56 88 ARG A CA 1
ATOM 674 C C . ARG A 1 88 ? 5.843 4.504 10.615 1.00 96.56 88 ARG A C 1
ATOM 676 O O . ARG A 1 88 ? 6.851 3.983 11.084 1.00 96.56 88 ARG A O 1
ATOM 683 N N . GLY A 1 89 ? 4.945 3.836 9.894 1.00 97.38 89 GLY A N 1
ATOM 684 C CA . GLY A 1 89 ? 4.993 2.401 9.669 1.00 97.38 89 GLY A CA 1
ATOM 685 C C . GLY A 1 89 ? 6.030 1.958 8.646 1.00 97.38 89 GLY A C 1
ATOM 686 O O . GLY A 1 89 ? 6.652 2.764 7.955 1.00 97.38 89 GLY A O 1
ATOM 687 N N . ARG A 1 90 ? 6.164 0.636 8.497 1.00 98.06 90 ARG A N 1
ATOM 688 C CA . ARG A 1 90 ? 6.961 0.037 7.417 1.00 98.06 90 ARG A CA 1
ATOM 689 C C . ARG A 1 90 ? 6.405 0.510 6.073 1.00 98.06 90 ARG A C 1
ATOM 691 O O . ARG A 1 90 ? 5.199 0.445 5.860 1.00 98.06 90 ARG A O 1
ATOM 698 N N . THR A 1 91 ? 7.254 0.959 5.156 1.00 98.31 91 THR A N 1
ATOM 699 C CA . THR A 1 91 ? 6.789 1.399 3.833 1.00 98.31 91 THR A CA 1
ATOM 700 C C . THR A 1 91 ? 6.266 0.218 3.014 1.00 98.31 91 THR A C 1
ATOM 702 O O . THR A 1 91 ? 6.917 -0.826 2.915 1.00 98.31 91 THR A O 1
ATOM 705 N N . LEU A 1 92 ? 5.088 0.383 2.413 1.00 98.50 92 LEU A N 1
ATOM 706 C CA . LEU A 1 92 ? 4.491 -0.553 1.473 1.00 98.50 92 LEU A CA 1
ATOM 707 C C . LEU A 1 92 ? 5.394 -0.672 0.241 1.00 98.50 92 LEU A C 1
ATOM 709 O O . LEU A 1 92 ? 5.649 0.298 -0.469 1.00 98.50 92 LEU A O 1
ATOM 713 N N . THR A 1 93 ? 5.855 -1.889 -0.014 1.00 96.31 93 THR A N 1
ATOM 714 C CA . THR A 1 93 ? 6.570 -2.279 -1.231 1.00 96.31 93 THR A CA 1
ATOM 715 C C . THR A 1 93 ? 5.859 -3.466 -1.871 1.00 96.31 93 THR A C 1
ATOM 717 O O . THR A 1 93 ? 5.000 -4.082 -1.238 1.00 96.31 93 THR A O 1
ATOM 720 N N . GLN A 1 94 ? 6.240 -3.832 -3.096 1.00 94.25 94 GLN A N 1
ATOM 721 C CA . GLN A 1 94 ? 5.672 -5.005 -3.766 1.00 94.25 94 GLN A CA 1
ATOM 722 C C . GLN A 1 94 ? 5.837 -6.286 -2.929 1.00 94.25 94 GLN A C 1
ATOM 724 O O . GLN A 1 94 ? 4.878 -7.025 -2.738 1.00 94.25 94 GLN A O 1
ATOM 729 N N . ARG A 1 95 ? 7.003 -6.474 -2.298 1.00 93.50 95 ARG A N 1
ATOM 730 C CA . ARG A 1 95 ? 7.260 -7.586 -1.370 1.00 93.50 95 ARG A CA 1
ATOM 731 C C . ARG A 1 95 ? 6.330 -7.580 -0.155 1.00 93.50 95 ARG A C 1
ATOM 733 O O . ARG A 1 95 ? 5.932 -8.633 0.328 1.00 93.50 95 ARG A O 1
ATOM 740 N N . VAL A 1 96 ? 5.999 -6.398 0.365 1.00 97.56 96 VAL A N 1
ATOM 741 C CA . VAL A 1 96 ? 5.029 -6.279 1.462 1.00 97.56 96 VAL A CA 1
ATOM 742 C C . VAL A 1 96 ? 3.626 -6.638 0.978 1.00 97.56 96 VAL A C 1
ATOM 744 O O . VAL A 1 96 ? 2.914 -7.331 1.691 1.00 97.56 96 VAL A O 1
ATOM 747 N N . ALA A 1 97 ? 3.232 -6.224 -0.228 1.00 97.38 97 ALA A N 1
ATOM 748 C CA . ALA A 1 97 ? 1.948 -6.622 -0.802 1.00 97.38 97 ALA A CA 1
ATOM 749 C C . ALA A 1 97 ? 1.854 -8.147 -0.997 1.00 97.38 97 ALA A C 1
ATOM 751 O O . ALA A 1 97 ? 0.824 -8.726 -0.673 1.00 97.38 97 ALA A O 1
ATOM 752 N N . GLU A 1 98 ? 2.928 -8.803 -1.446 1.00 95.00 98 GLU A N 1
ATOM 753 C CA . GLU A 1 98 ? 3.021 -10.270 -1.547 1.00 95.00 98 GLU A CA 1
ATOM 754 C C . GLU A 1 98 ? 2.901 -10.957 -0.186 1.00 95.00 98 GLU A C 1
ATOM 756 O O . GLU A 1 98 ? 2.165 -11.933 -0.053 1.00 95.00 98 GLU A O 1
ATOM 761 N N . GLU A 1 99 ? 3.578 -10.424 0.836 1.00 96.94 99 GLU A N 1
ATOM 762 C CA . GLU A 1 99 ? 3.463 -10.909 2.213 1.00 96.94 99 GLU A CA 1
ATOM 763 C C . GLU A 1 99 ? 2.008 -10.836 2.701 1.00 96.94 99 GLU A C 1
ATOM 765 O O . GLU A 1 99 ? 1.467 -11.824 3.189 1.00 96.94 99 GLU A O 1
ATOM 770 N N . LEU A 1 100 ? 1.352 -9.687 2.511 1.00 98.19 100 LEU A N 1
ATOM 771 C CA . LEU A 1 100 ? -0.039 -9.478 2.917 1.00 98.19 100 LEU A CA 1
ATOM 772 C C . LEU A 1 100 ? -1.033 -10.298 2.084 1.00 98.19 100 LEU A C 1
ATOM 774 O O . LEU A 1 100 ? -2.072 -10.705 2.599 1.00 98.19 100 LEU A O 1
ATOM 778 N N . ALA A 1 101 ? -0.720 -10.570 0.815 1.00 96.31 101 ALA A N 1
ATOM 779 C CA . ALA A 1 101 ? -1.536 -11.414 -0.052 1.00 96.31 101 ALA A CA 1
ATOM 780 C C . ALA A 1 101 ? -1.539 -12.894 0.369 1.00 96.31 101 ALA A C 1
ATOM 782 O O . ALA A 1 101 ? -2.446 -13.635 -0.014 1.00 96.31 101 ALA A O 1
ATOM 783 N N . GLY A 1 102 ? -0.555 -13.316 1.169 1.00 95.62 102 GLY A N 1
ATOM 784 C CA . GLY A 1 102 ? -0.509 -14.646 1.775 1.00 95.62 102 GLY A CA 1
ATOM 785 C C . GLY A 1 102 ? -1.466 -14.835 2.957 1.00 95.62 102 GLY A C 1
ATOM 786 O O . GLY A 1 102 ? -1.693 -15.970 3.370 1.00 95.62 102 GLY A O 1
ATOM 787 N N . GLU A 1 103 ? -2.042 -13.758 3.494 1.00 97.38 103 GLU A N 1
ATOM 788 C CA . GLU A 1 103 ? -2.941 -13.818 4.646 1.00 97.38 103 GLU A CA 1
ATOM 789 C C . GLU A 1 103 ? -4.372 -14.186 4.230 1.00 97.38 103 GLU A C 1
ATOM 791 O O . GLU A 1 103 ? -4.923 -13.680 3.249 1.00 97.38 103 GLU A O 1
ATOM 796 N N . GLU A 1 104 ? -5.048 -15.017 5.023 1.00 95.75 104 GLU A N 1
ATOM 797 C CA . GLU A 1 104 ? -6.465 -15.318 4.777 1.00 95.75 104 GLU A CA 1
ATOM 798 C C . GLU A 1 104 ? -7.367 -14.115 5.092 1.00 95.75 104 GLU A C 1
ATOM 800 O O . GLU A 1 104 ? -8.394 -13.898 4.423 1.00 95.75 104 GLU A O 1
ATOM 805 N N . ARG A 1 105 ? -6.977 -13.335 6.113 1.00 97.81 105 ARG A N 1
ATOM 806 C CA . ARG A 1 105 ? -7.747 -12.217 6.651 1.00 97.81 105 ARG A CA 1
ATOM 807 C C . ARG A 1 105 ? -6.870 -11.034 7.063 1.00 97.81 105 ARG A C 1
ATOM 809 O O . ARG A 1 105 ? -5.961 -11.174 7.875 1.00 97.81 105 ARG A O 1
ATOM 816 N N . LEU A 1 106 ? -7.240 -9.847 6.590 1.00 98.56 106 LEU A N 1
ATOM 817 C CA . LEU A 1 106 ? -6.643 -8.569 6.984 1.00 98.56 106 LEU A CA 1
ATOM 818 C C . LEU A 1 106 ? -7.678 -7.685 7.693 1.00 98.56 106 LEU A C 1
ATOM 820 O O . LEU A 1 106 ? -8.856 -7.685 7.329 1.00 98.56 106 LEU A O 1
ATOM 824 N N . LEU A 1 107 ? -7.235 -6.901 8.676 1.00 98.75 107 LEU A N 1
ATOM 825 C CA . LEU A 1 107 ? -8.017 -5.830 9.297 1.00 98.75 107 LEU A CA 1
ATOM 826 C C . LEU A 1 107 ? -7.220 -4.528 9.223 1.00 98.75 107 LEU A C 1
ATOM 828 O O . LEU A 1 107 ? -6.162 -4.405 9.832 1.00 98.75 107 LEU A O 1
ATOM 832 N N . LEU A 1 108 ? -7.738 -3.560 8.476 1.00 98.81 108 LEU A N 1
ATOM 833 C CA . LEU A 1 108 ? -7.090 -2.285 8.191 1.00 98.81 108 LEU A CA 1
ATOM 834 C C . LEU A 1 108 ? -7.750 -1.167 9.008 1.00 98.81 108 LEU A C 1
ATOM 836 O O . LEU A 1 108 ? -8.922 -0.867 8.800 1.00 98.81 108 LEU A O 1
ATOM 840 N N . LEU A 1 109 ? -7.013 -0.537 9.920 1.00 98.81 109 LEU A N 1
ATOM 841 C CA . LEU A 1 109 ? -7.467 0.612 10.704 1.00 98.81 109 LEU A CA 1
ATOM 842 C C . LEU A 1 109 ? -7.058 1.921 10.025 1.00 98.81 109 LEU A C 1
ATOM 844 O O . LEU A 1 109 ? -5.872 2.234 9.905 1.00 98.81 109 LEU A O 1
ATOM 848 N N . CYS A 1 110 ? -8.056 2.711 9.637 1.00 98.75 110 CYS A N 1
ATOM 849 C CA . CYS A 1 110 ? -7.872 4.052 9.100 1.00 98.75 110 CYS A CA 1
ATOM 850 C C . CYS A 1 110 ? -7.884 5.068 10.248 1.00 98.75 110 CYS A C 1
ATOM 852 O O . CYS A 1 110 ? -8.932 5.328 10.841 1.00 98.75 110 CYS A O 1
ATOM 854 N N . GLY A 1 111 ? -6.716 5.628 10.569 1.00 97.56 111 GLY A N 1
ATOM 855 C CA . GLY A 1 111 ? -6.616 6.758 11.493 1.00 97.56 111 GLY A CA 1
ATOM 856 C C . GLY A 1 111 ? -7.091 8.058 10.861 1.00 97.56 111 GLY A C 1
ATOM 857 O O . GLY A 1 111 ? -7.147 8.183 9.640 1.00 97.56 111 GLY A O 1
ATOM 858 N N . HIS A 1 112 ? -7.390 9.036 11.705 1.00 97.25 112 HIS A N 1
ATOM 859 C CA . HIS A 1 112 ? -7.744 10.392 11.312 1.00 97.25 112 HIS A CA 1
ATOM 860 C C . HIS A 1 112 ? -7.217 11.378 12.364 1.00 97.25 112 HIS A C 1
ATOM 862 O O . HIS A 1 112 ? -6.765 10.962 13.434 1.00 97.25 112 HIS A O 1
ATOM 868 N N . TYR A 1 113 ? -7.327 12.679 12.083 1.00 95.94 113 TYR A N 1
ATOM 869 C CA . TYR A 1 113 ? -6.858 13.745 12.978 1.00 95.94 113 TYR A CA 1
ATOM 870 C C . TYR A 1 113 ? -5.338 13.637 13.229 1.00 95.94 113 TYR A C 1
ATOM 872 O O . TYR A 1 113 ? -4.598 13.407 12.278 1.00 95.94 113 TYR A O 1
ATOM 880 N N . GLU A 1 114 ? -4.862 13.787 14.470 1.00 96.06 114 GLU A N 1
ATOM 881 C CA . GLU A 1 114 ? -3.444 13.588 14.823 1.00 96.06 114 GLU A CA 1
ATOM 882 C C . GLU A 1 114 ? -3.065 12.100 14.937 1.00 96.06 114 GLU A C 1
ATOM 884 O O . GLU A 1 114 ? -1.888 11.754 15.032 1.00 96.06 114 GLU A O 1
ATOM 889 N N . GLY A 1 115 ? -4.059 11.206 14.933 1.00 96.06 115 GLY A N 1
ATOM 890 C CA . GLY A 1 115 ? -3.870 9.763 14.975 1.00 96.06 115 GLY A CA 1
ATOM 891 C C . GLY A 1 115 ? -4.749 9.064 16.005 1.00 96.06 115 GLY A C 1
ATOM 892 O O . GLY A 1 115 ? -5.792 9.558 16.437 1.00 96.06 115 GLY A O 1
ATOM 893 N N . VAL A 1 116 ? -4.311 7.869 16.387 1.00 98.25 116 VAL A N 1
ATOM 894 C CA . VAL A 1 116 ? -5.032 6.946 17.266 1.00 98.25 116 VAL A CA 1
ATOM 895 C C . VAL A 1 116 ? -4.350 6.873 18.628 1.00 98.25 116 VAL A C 1
ATOM 897 O O . VAL A 1 116 ? -3.122 6.888 18.711 1.00 98.25 116 VAL A O 1
ATOM 900 N N . ASP A 1 117 ? -5.135 6.756 19.703 1.00 98.38 117 ASP A N 1
ATOM 901 C CA . ASP A 1 117 ? -4.603 6.464 21.034 1.00 98.38 117 ASP A CA 1
ATOM 902 C C . ASP A 1 117 ? -3.740 5.190 21.012 1.00 98.38 117 ASP A C 1
ATOM 904 O O . ASP A 1 117 ? -4.224 4.094 20.714 1.00 98.38 117 ASP A O 1
ATOM 908 N N . GLN A 1 118 ? -2.459 5.335 21.362 1.00 98.38 118 GLN A N 1
ATOM 909 C CA . GLN A 1 118 ? -1.462 4.264 21.283 1.00 98.38 118 GLN A CA 1
ATOM 910 C C . GLN A 1 118 ? -1.886 2.996 22.039 1.00 98.38 118 GLN A C 1
ATOM 912 O O . GLN A 1 118 ? -1.592 1.889 21.599 1.00 98.38 118 GLN A O 1
ATOM 917 N N . ARG A 1 119 ? -2.655 3.127 23.128 1.00 98.62 119 ARG A N 1
ATOM 918 C CA . ARG A 1 119 ? -3.117 1.974 23.914 1.00 98.62 119 ARG A CA 1
ATOM 919 C C . ARG A 1 119 ? -4.046 1.068 23.114 1.00 98.62 119 ARG A C 1
ATOM 921 O O . ARG A 1 119 ? -4.056 -0.134 23.353 1.00 98.62 119 ARG A O 1
ATOM 928 N N . ALA A 1 120 ? -4.819 1.621 22.179 1.00 98.38 120 ALA A N 1
ATOM 929 C CA . ALA A 1 120 ? -5.669 0.835 21.289 1.00 98.38 120 ALA A CA 1
ATOM 930 C C . ALA A 1 120 ? -4.825 -0.009 20.330 1.00 98.38 120 ALA A C 1
ATOM 932 O O . ALA A 1 120 ? -5.117 -1.188 20.130 1.00 98.38 120 ALA A O 1
ATOM 933 N N . LEU A 1 121 ? -3.766 0.597 19.781 1.00 98.38 121 LEU A N 1
ATOM 934 C CA . LEU A 1 121 ? -2.830 -0.055 18.869 1.00 98.38 121 LEU A CA 1
ATOM 935 C C . LEU A 1 121 ? -2.105 -1.204 19.572 1.00 98.38 121 LEU A C 1
ATOM 937 O O . LEU A 1 121 ? -2.145 -2.336 19.091 1.00 98.38 121 LEU A O 1
ATOM 941 N N . ASP A 1 122 ? -1.541 -0.926 20.749 1.00 98.25 122 ASP A N 1
ATOM 942 C CA . ASP A 1 122 ? -0.793 -1.898 21.546 1.00 98.25 122 ASP A CA 1
ATOM 943 C C . ASP A 1 122 ? -1.692 -3.051 22.019 1.00 98.25 122 ASP A C 1
ATOM 945 O O . ASP A 1 122 ? -1.336 -4.220 21.890 1.00 98.25 122 ASP A O 1
ATOM 949 N N . MET A 1 123 ? -2.889 -2.738 22.534 1.00 97.50 123 MET A N 1
ATOM 950 C CA . MET A 1 123 ? -3.830 -3.739 23.049 1.00 97.50 123 MET A CA 1
ATOM 951 C C . MET A 1 123 ? -4.377 -4.648 21.948 1.00 97.50 123 MET A C 1
ATOM 953 O O . MET A 1 123 ? -4.586 -5.838 22.179 1.00 97.50 123 MET A O 1
ATOM 957 N N . CYS A 1 124 ? -4.627 -4.095 20.760 1.00 97.44 124 CYS A N 1
ATOM 958 C CA . CYS A 1 124 ? -5.157 -4.858 19.635 1.00 97.44 124 CYS A CA 1
ATOM 959 C C . CYS A 1 124 ? -4.059 -5.500 18.776 1.00 97.44 124 CYS A C 1
ATOM 961 O O . CYS A 1 124 ? -4.399 -6.269 17.878 1.00 97.44 124 CYS A O 1
ATOM 963 N N . GLY A 1 125 ? -2.779 -5.218 19.036 1.00 97.12 125 GLY A N 1
ATOM 964 C CA . GLY A 1 125 ? -1.653 -5.776 18.286 1.00 97.12 125 GLY A CA 1
ATOM 965 C C . GLY A 1 125 ? -1.591 -5.289 16.838 1.00 97.12 125 GLY A C 1
ATOM 966 O O . GLY A 1 125 ? -1.403 -6.098 15.934 1.00 97.12 125 GLY A O 1
ATOM 967 N N . PHE A 1 126 ? -1.801 -3.991 16.607 1.00 98.44 126 PHE A N 1
ATOM 968 C CA . PHE A 1 126 ? -1.662 -3.406 15.273 1.00 98.44 126 PHE A CA 1
ATOM 969 C C . PHE A 1 126 ? -0.187 -3.245 14.886 1.00 98.44 126 PHE A C 1
ATOM 971 O O . PHE A 1 126 ? 0.588 -2.638 15.624 1.00 98.44 126 PHE A O 1
ATOM 978 N N . GLU A 1 127 ? 0.186 -3.717 13.696 1.00 98.19 127 GLU A N 1
ATOM 979 C CA . GLU A 1 127 ? 1.417 -3.284 13.027 1.00 98.19 127 GLU A CA 1
ATOM 980 C C . GLU A 1 127 ? 1.165 -1.985 12.247 1.00 98.19 127 GLU A C 1
ATOM 982 O O . GLU A 1 127 ? 0.062 -1.749 11.756 1.00 98.19 127 GLU A O 1
ATOM 987 N N . GLU A 1 128 ? 2.174 -1.124 12.125 1.00 98.69 128 GLU A N 1
ATOM 988 C CA . GLU A 1 128 ? 2.056 0.122 11.362 1.00 98.69 128 GLU A CA 1
ATOM 989 C C . GLU A 1 128 ? 2.566 -0.057 9.927 1.00 98.69 128 GLU A C 1
ATOM 991 O O . GLU A 1 128 ? 3.674 -0.559 9.706 1.00 98.69 128 GLU A O 1
ATOM 996 N N . LEU A 1 129 ? 1.801 0.437 8.952 1.00 98.81 129 LEU A N 1
ATOM 997 C CA . LEU A 1 129 ? 2.172 0.426 7.538 1.00 98.81 129 LEU A CA 1
ATOM 998 C C . LEU A 1 129 ? 2.009 1.819 6.918 1.00 98.81 129 LEU A C 1
ATOM 1000 O O . LEU A 1 129 ? 0.943 2.431 7.013 1.00 98.81 129 LEU A O 1
ATOM 1004 N N . SER A 1 130 ? 3.061 2.293 6.254 1.00 98.69 130 SER A N 1
ATOM 1005 C CA . SER A 1 130 ? 3.094 3.558 5.517 1.00 98.69 130 SER A CA 1
ATOM 1006 C C . SER A 1 130 ? 2.966 3.308 4.016 1.00 98.69 130 SER A C 1
ATOM 1008 O O . SER A 1 130 ? 3.511 2.337 3.503 1.00 98.69 130 SER A O 1
ATOM 1010 N N . ILE A 1 131 ? 2.296 4.197 3.281 1.00 98.56 131 ILE A N 1
ATOM 1011 C CA . ILE A 1 131 ? 2.269 4.172 1.804 1.00 98.56 131 ILE A CA 1
ATOM 1012 C C . ILE A 1 131 ? 3.273 5.151 1.170 1.00 98.56 131 ILE A C 1
ATOM 1014 O O . ILE A 1 131 ? 3.313 5.302 -0.053 1.00 98.56 131 ILE A O 1
ATOM 1018 N N . GLY A 1 132 ? 4.098 5.806 1.990 1.00 97.56 132 GLY A N 1
ATOM 1019 C CA . GLY A 1 132 ? 5.200 6.656 1.552 1.00 97.56 132 GLY A CA 1
ATOM 1020 C C . GLY A 1 132 ? 5.463 7.839 2.481 1.00 97.56 132 GLY A C 1
ATOM 1021 O O . GLY A 1 132 ? 4.729 8.080 3.438 1.00 97.56 132 GLY A O 1
ATOM 1022 N N . ASP A 1 133 ? 6.517 8.588 2.167 1.00 97.56 133 ASP A N 1
ATOM 1023 C CA . ASP A 1 133 ? 7.049 9.660 3.015 1.00 97.56 133 ASP A CA 1
ATOM 1024 C C . ASP A 1 133 ? 6.296 10.982 2.785 1.00 97.56 133 ASP A C 1
ATOM 1026 O O . ASP A 1 133 ? 6.829 11.974 2.286 1.00 97.56 133 ASP A O 1
ATOM 1030 N N . TYR A 1 134 ? 5.003 10.969 3.099 1.00 97.88 134 TYR A N 1
ATOM 1031 C CA . TYR A 1 134 ? 4.094 12.110 3.022 1.00 97.88 134 TYR A CA 1
ATOM 1032 C C . TYR A 1 134 ? 2.928 11.926 4.004 1.00 97.88 134 TYR A C 1
ATOM 1034 O O . TYR A 1 134 ? 2.694 10.838 4.525 1.00 97.88 134 TYR A O 1
ATOM 1042 N N . VAL A 1 135 ? 2.184 13.003 4.274 1.00 97.38 135 VAL A N 1
ATOM 1043 C CA . VAL A 1 135 ? 1.077 13.002 5.244 1.00 97.38 135 VAL A CA 1
ATOM 1044 C C . VAL A 1 135 ? -0.257 13.179 4.523 1.00 97.38 135 VAL A C 1
ATOM 1046 O O . VAL A 1 135 ? -0.398 14.052 3.666 1.00 97.38 135 VAL A O 1
ATOM 1049 N N . LEU A 1 136 ? -1.237 12.351 4.888 1.00 97.69 136 LEU A N 1
ATOM 1050 C CA . LEU A 1 136 ? -2.622 12.416 4.418 1.00 97.69 136 LEU A CA 1
ATOM 1051 C C . LEU A 1 136 ? -3.556 12.804 5.569 1.00 97.69 136 LEU A C 1
ATOM 1053 O O . LEU A 1 136 ? -3.182 12.735 6.735 1.00 97.69 136 LEU A O 1
ATOM 1057 N N . THR A 1 137 ? -4.789 13.191 5.243 1.00 96.56 137 THR A N 1
ATOM 1058 C CA . THR A 1 137 ? -5.799 13.578 6.244 1.00 96.56 137 THR A CA 1
ATOM 1059 C C . THR A 1 137 ? -6.391 12.391 7.004 1.00 96.56 137 THR A C 1
ATOM 1061 O O . THR A 1 137 ? -6.950 12.578 8.081 1.00 96.56 137 THR A O 1
ATOM 1064 N N . GLY A 1 138 ? -6.280 11.187 6.439 1.00 96.94 138 GLY A N 1
ATOM 1065 C CA . GLY A 1 138 ? -6.805 9.954 7.005 1.00 96.94 138 GLY A CA 1
ATOM 1066 C C . GLY A 1 138 ? -6.237 8.715 6.315 1.00 96.94 138 GLY A C 1
ATOM 1067 O O . GLY A 1 138 ? -5.572 8.804 5.277 1.00 96.94 138 GLY A O 1
ATOM 1068 N N . GLY A 1 139 ? -6.483 7.552 6.914 1.00 98.44 139 GLY A N 1
ATOM 1069 C CA . GLY A 1 139 ? -5.958 6.268 6.455 1.00 98.44 139 GLY A CA 1
ATOM 1070 C C . GLY A 1 139 ? -6.714 5.635 5.284 1.00 98.44 139 GLY A C 1
ATOM 1071 O O . GLY A 1 139 ? -6.231 4.649 4.738 1.00 98.44 139 GLY A O 1
ATOM 1072 N N . GLU A 1 140 ? -7.862 6.175 4.865 1.00 98.75 140 GLU A N 1
ATOM 1073 C CA . GLU A 1 140 ? -8.755 5.565 3.866 1.00 98.75 140 GLU A CA 1
ATOM 1074 C C . GLU A 1 140 ? -8.061 5.359 2.515 1.00 98.75 140 GLU A C 1
ATOM 1076 O O . GLU A 1 140 ? -8.153 4.286 1.920 1.00 98.75 140 GLU A O 1
ATOM 1081 N N . LEU A 1 141 ? -7.315 6.364 2.042 1.00 98.56 141 LEU A N 1
ATOM 1082 C CA . LEU A 1 141 ? -6.536 6.249 0.805 1.00 98.56 141 LEU A CA 1
ATOM 1083 C C . LEU A 1 141 ? -5.398 5.234 0.954 1.00 98.56 141 LEU A C 1
ATOM 1085 O O . LEU A 1 141 ? -5.141 4.467 0.030 1.00 98.56 141 LEU A O 1
ATOM 1089 N N . GLY A 1 142 ? -4.761 5.184 2.128 1.00 98.38 142 GLY A N 1
ATOM 1090 C CA . GLY A 1 142 ? -3.752 4.175 2.449 1.00 98.38 142 GLY A CA 1
ATOM 1091 C C . GLY A 1 142 ? -4.319 2.759 2.395 1.00 98.38 142 GLY A C 1
ATOM 1092 O O . GLY A 1 142 ? -3.746 1.889 1.744 1.00 98.38 142 GLY A O 1
ATOM 1093 N N . ALA A 1 143 ? -5.487 2.545 3.001 1.00 98.75 143 ALA A N 1
ATOM 1094 C CA . ALA A 1 143 ? -6.176 1.263 2.980 1.00 98.75 143 ALA A CA 1
ATOM 1095 C C . ALA A 1 143 ? -6.564 0.857 1.552 1.00 98.75 143 ALA A C 1
ATOM 1097 O O . ALA A 1 143 ? -6.348 -0.289 1.174 1.00 98.75 143 ALA A O 1
ATOM 1098 N N . LEU A 1 144 ? -7.073 1.786 0.736 1.00 98.69 144 LEU A N 1
ATOM 1099 C CA . LEU A 1 144 ? -7.411 1.518 -0.665 1.00 98.69 144 LEU A CA 1
ATOM 1100 C C . LEU A 1 144 ? -6.185 1.146 -1.508 1.00 98.69 144 LEU A C 1
ATOM 1102 O O . LEU A 1 144 ? -6.270 0.214 -2.304 1.00 98.69 144 LEU A O 1
ATOM 1106 N N . VAL A 1 145 ? -5.047 1.820 -1.311 1.00 98.62 145 VAL A N 1
ATOM 1107 C CA . VAL A 1 145 ? -3.782 1.477 -1.984 1.00 98.62 145 VAL A CA 1
ATOM 1108 C C . VAL A 1 145 ? -3.320 0.072 -1.593 1.00 98.62 145 VAL A C 1
ATOM 1110 O O . VAL A 1 145 ? -2.965 -0.719 -2.464 1.00 98.62 145 VAL A O 1
ATOM 1113 N N . VAL A 1 146 ? -3.363 -0.262 -0.300 1.00 98.62 146 VAL A N 1
ATOM 1114 C CA . VAL A 1 146 ? -3.007 -1.603 0.193 1.00 98.62 146 VAL A CA 1
ATOM 1115 C C . VAL A 1 146 ? -3.945 -2.663 -0.383 1.00 98.62 146 VAL A C 1
ATOM 1117 O O . VAL A 1 146 ? -3.474 -3.674 -0.897 1.00 98.62 146 VAL A O 1
ATOM 1120 N N . ILE A 1 147 ? -5.260 -2.429 -0.337 1.00 98.50 147 ILE A N 1
ATOM 1121 C CA . ILE A 1 147 ? -6.268 -3.355 -0.865 1.00 98.50 147 ILE A CA 1
ATOM 1122 C C . ILE A 1 147 ? -6.060 -3.589 -2.358 1.00 98.50 147 ILE A C 1
ATOM 1124 O O . ILE A 1 147 ? -6.101 -4.738 -2.781 1.00 98.50 147 ILE A O 1
ATOM 1128 N N . ASP A 1 148 ? -5.829 -2.541 -3.151 1.00 97.50 148 ASP A N 1
ATOM 1129 C CA . ASP A 1 148 ? -5.610 -2.682 -4.592 1.00 97.50 148 ASP A CA 1
ATOM 1130 C C . ASP A 1 148 ? -4.332 -3.479 -4.891 1.00 97.50 148 ASP A C 1
ATOM 1132 O O . ASP A 1 148 ? -4.383 -4.463 -5.630 1.00 97.50 148 ASP A O 1
ATOM 1136 N N . ALA A 1 149 ? -3.215 -3.142 -4.236 1.00 96.75 149 ALA A N 1
ATOM 1137 C CA . ALA A 1 149 ? -1.945 -3.848 -4.408 1.00 96.75 149 ALA A CA 1
ATOM 1138 C C . ALA A 1 149 ? -2.045 -5.339 -4.037 1.00 96.75 149 ALA A C 1
ATOM 1140 O O . ALA A 1 149 ? -1.566 -6.196 -4.779 1.00 96.75 149 ALA A O 1
ATOM 1141 N N . VAL A 1 150 ? -2.710 -5.656 -2.921 1.00 97.06 150 VAL A N 1
ATOM 1142 C CA . VAL A 1 150 ? -2.902 -7.032 -2.440 1.00 97.06 150 VAL A CA 1
ATOM 1143 C C . VAL A 1 150 ? -3.897 -7.802 -3.308 1.00 97.06 150 VAL A C 1
ATOM 1145 O O . VAL A 1 150 ? -3.638 -8.944 -3.681 1.00 97.06 150 VAL A O 1
ATOM 1148 N N . ALA A 1 151 ? -5.030 -7.195 -3.673 1.00 95.31 151 ALA A N 1
ATOM 1149 C CA . ALA A 1 151 ? -6.088 -7.869 -4.424 1.00 95.31 151 ALA A CA 1
ATOM 1150 C C . ALA A 1 151 ? -5.597 -8.390 -5.777 1.00 95.31 151 ALA A C 1
ATOM 1152 O O . ALA A 1 151 ? -6.010 -9.465 -6.202 1.00 95.31 151 ALA A O 1
ATOM 1153 N N . ARG A 1 152 ? -4.689 -7.664 -6.437 1.00 92.56 152 ARG A N 1
ATOM 1154 C CA . ARG A 1 152 ? -4.083 -8.078 -7.711 1.00 92.56 152 ARG A CA 1
ATOM 1155 C C . ARG A 1 152 ? -3.303 -9.391 -7.619 1.00 92.56 152 ARG A C 1
ATOM 1157 O O . ARG A 1 152 ? -3.193 -10.090 -8.620 1.00 92.56 152 ARG A O 1
ATOM 1164 N N . LEU A 1 153 ? -2.792 -9.722 -6.435 1.00 92.62 153 LEU A N 1
ATOM 1165 C CA . LEU A 1 153 ? -2.015 -10.933 -6.168 1.00 92.62 153 LEU A CA 1
ATOM 1166 C C . LEU A 1 153 ? -2.896 -12.121 -5.754 1.00 92.62 153 LEU A C 1
ATOM 1168 O O . LEU A 1 153 ? -2.418 -13.252 -5.697 1.00 92.62 153 LEU A O 1
ATOM 1172 N N . VAL A 1 154 ? -4.187 -11.894 -5.487 1.00 92.12 154 VAL A N 1
ATOM 1173 C CA . VAL A 1 154 ? -5.130 -12.967 -5.159 1.00 92.12 154 VAL A CA 1
ATOM 1174 C C . VAL A 1 154 ? -5.452 -13.770 -6.431 1.00 92.12 154 VAL A C 1
ATOM 1176 O O . VAL A 1 154 ? -5.903 -13.185 -7.424 1.00 92.12 154 VAL A O 1
ATOM 1179 N N . PRO A 1 155 ? -5.283 -15.110 -6.421 1.00 90.31 155 PRO A N 1
ATOM 1180 C CA . PRO A 1 155 ? -5.532 -15.944 -7.593 1.00 90.31 155 PRO A CA 1
ATOM 1181 C C . PRO A 1 155 ? -6.924 -15.737 -8.198 1.00 90.31 155 PRO A C 1
ATOM 1183 O O . PRO A 1 155 ? -7.939 -15.743 -7.499 1.00 90.31 155 PRO A O 1
ATOM 1186 N N . GLY A 1 156 ? -6.967 -15.565 -9.520 1.00 90.06 156 GLY A N 1
ATOM 1187 C CA . GLY A 1 156 ? -8.198 -15.354 -10.284 1.00 90.06 156 GLY A CA 1
ATOM 1188 C C . GLY A 1 156 ? -8.698 -13.908 -10.332 1.00 90.06 156 GLY A C 1
ATOM 1189 O O . GLY A 1 156 ? -9.625 -13.634 -11.096 1.00 90.06 156 GLY A O 1
ATOM 1190 N N . VAL A 1 157 ? -8.113 -12.974 -9.567 1.00 91.69 157 VAL A N 1
ATOM 1191 C CA . VAL A 1 157 ? -8.492 -11.553 -9.654 1.00 91.69 157 VAL A CA 1
ATOM 1192 C C . VAL A 1 157 ? -8.030 -10.963 -10.980 1.00 91.69 157 VAL A C 1
ATOM 1194 O O . VAL A 1 157 ? -8.845 -10.417 -11.724 1.00 91.69 157 VAL A O 1
ATOM 1197 N N . LEU A 1 158 ? -6.747 -11.109 -11.314 1.00 87.50 158 LEU A N 1
ATOM 1198 C CA . LEU A 1 158 ? -6.243 -10.817 -12.651 1.00 87.50 158 LEU A CA 1
ATOM 1199 C C . LEU A 1 158 ? -6.495 -12.045 -13.534 1.00 87.50 158 LEU A C 1
ATOM 1201 O O . LEU A 1 158 ? -6.028 -13.137 -13.239 1.00 87.50 158 LEU A O 1
ATOM 1205 N N . GLY A 1 159 ? -7.267 -11.888 -14.612 1.00 69.12 159 GLY A N 1
ATOM 1206 C CA . GLY A 1 159 ? -7.717 -13.006 -15.457 1.00 69.12 159 GLY A CA 1
ATOM 1207 C C . GLY A 1 159 ? -6.621 -13.747 -16.242 1.00 69.12 159 GLY A C 1
ATOM 1208 O O . GLY A 1 159 ? -6.948 -14.661 -16.994 1.00 69.12 159 GLY A O 1
ATOM 1209 N N . SER A 1 160 ? -5.350 -13.358 -16.106 1.00 66.50 160 SER A N 1
ATOM 1210 C CA . SER A 1 160 ? -4.195 -14.008 -16.733 1.00 66.50 160 SER A CA 1
ATOM 1211 C C . SER A 1 160 ? -2.964 -13.912 -15.829 1.00 66.50 160 SER A C 1
ATOM 1213 O O . SER A 1 160 ? -2.507 -12.807 -15.549 1.00 66.50 160 SER A O 1
ATOM 1215 N N . ASP A 1 161 ? -2.381 -15.050 -15.452 1.00 60.28 161 ASP A N 1
ATOM 1216 C CA . ASP A 1 161 ? -1.185 -15.114 -14.591 1.00 60.28 161 ASP A CA 1
ATOM 1217 C C . ASP A 1 161 ? 0.095 -14.584 -15.270 1.00 60.28 161 ASP A C 1
ATOM 1219 O O . ASP A 1 161 ? 1.102 -14.338 -14.610 1.00 60.28 161 ASP A O 1
ATOM 1223 N N . GLU A 1 162 ? 0.091 -14.418 -16.598 1.00 57.34 162 GLU A N 1
ATOM 1224 C CA . GLU A 1 162 ? 1.245 -13.885 -17.333 1.00 57.34 162 GLU A CA 1
ATOM 1225 C C . GLU A 1 162 ? 1.434 -12.380 -17.122 1.00 57.34 162 GLU A C 1
ATOM 1227 O O . GLU A 1 162 ? 2.568 -11.909 -17.144 1.00 57.34 162 GLU A O 1
ATOM 1232 N N . SER A 1 163 ? 0.355 -11.621 -16.884 1.00 60.16 163 SER A N 1
ATOM 1233 C CA . SER A 1 163 ? 0.459 -10.162 -16.784 1.00 60.16 163 SER A CA 1
ATOM 1234 C C . SER A 1 163 ? 1.233 -9.709 -15.554 1.00 60.16 163 SER A C 1
ATOM 1236 O O . SER A 1 163 ? 1.867 -8.672 -15.627 1.00 60.16 163 SER A O 1
ATOM 1238 N N . SER A 1 164 ? 1.229 -10.483 -14.463 1.00 61.22 164 SER A N 1
ATOM 1239 C CA . SER A 1 164 ? 1.865 -10.098 -13.197 1.00 61.22 164 SER A CA 1
ATOM 1240 C C . SER A 1 164 ? 3.371 -10.375 -13.129 1.00 61.22 164 SER A C 1
ATOM 1242 O O . SER A 1 164 ? 4.041 -9.870 -12.229 1.00 61.22 164 SER A O 1
ATOM 1244 N N . ARG A 1 165 ? 3.922 -11.187 -14.045 1.00 66.50 165 ARG A N 1
ATOM 1245 C CA . ARG A 1 165 ? 5.329 -11.634 -13.988 1.00 66.50 165 ARG A CA 1
ATOM 1246 C C . ARG A 1 165 ? 6.326 -10.582 -14.463 1.00 66.50 165 ARG A C 1
ATOM 1248 O O . ARG A 1 165 ? 7.414 -10.494 -13.903 1.00 66.50 165 ARG A O 1
ATOM 1255 N N . ASP A 1 166 ? 5.933 -9.783 -15.449 1.00 68.69 166 ASP A N 1
ATOM 1256 C CA . ASP A 1 166 ? 6.788 -8.765 -16.070 1.00 68.69 166 ASP A CA 1
ATOM 1257 C C . ASP A 1 166 ? 6.530 -7.355 -15.506 1.00 68.69 166 ASP A C 1
ATOM 1259 O O . ASP A 1 166 ? 6.963 -6.367 -16.100 1.00 68.69 166 ASP A O 1
ATOM 1263 N N . GLU A 1 167 ? 5.812 -7.244 -14.382 1.00 84.62 167 GLU A N 1
ATOM 1264 C CA . GLU A 1 167 ? 5.445 -5.954 -13.797 1.00 84.62 167 GLU A CA 1
ATOM 1265 C C . GLU A 1 167 ? 6.601 -5.268 -13.080 1.00 84.62 167 GLU A C 1
ATOM 1267 O O . GLU A 1 167 ? 7.550 -5.893 -12.593 1.00 84.62 167 GLU A O 1
ATOM 1272 N N . SER A 1 168 ? 6.488 -3.942 -12.982 1.00 88.38 168 SER A N 1
ATOM 1273 C CA . SER A 1 168 ? 7.448 -3.146 -12.222 1.00 88.38 168 SER A CA 1
ATOM 1274 C C . SER A 1 168 ? 7.578 -3.682 -10.794 1.00 88.38 168 SER A C 1
ATOM 1276 O O . SER A 1 168 ? 6.581 -3.970 -10.137 1.00 88.38 168 SER A O 1
ATOM 1278 N N . PHE A 1 169 ? 8.812 -3.747 -10.297 1.00 88.12 169 PHE A N 1
ATOM 1279 C CA . PHE A 1 169 ? 9.204 -4.205 -8.960 1.00 88.12 169 PHE A CA 1
ATOM 1280 C C . PHE A 1 169 ? 9.112 -5.720 -8.711 1.00 88.12 169 PHE A C 1
ATOM 1282 O O . PHE A 1 169 ? 9.821 -6.184 -7.821 1.00 88.12 169 PHE A O 1
ATOM 1289 N N . THR A 1 170 ? 8.364 -6.499 -9.504 1.00 82.38 170 THR A N 1
ATOM 1290 C CA . THR A 1 170 ? 8.290 -7.972 -9.366 1.00 82.38 170 THR A CA 1
ATOM 1291 C C . THR A 1 170 ? 9.658 -8.629 -9.562 1.00 82.38 170 THR A C 1
ATOM 1293 O O . THR A 1 170 ? 10.061 -9.504 -8.802 1.00 82.38 170 THR A O 1
ATOM 1296 N N . THR A 1 171 ? 10.414 -8.170 -10.560 1.00 76.62 171 THR A N 1
ATOM 1297 C CA . THR A 1 171 ? 11.773 -8.656 -10.868 1.00 76.62 171 THR A CA 1
ATOM 1298 C C . THR A 1 171 ? 12.876 -7.762 -10.297 1.00 76.62 171 THR A C 1
ATOM 1300 O O . THR A 1 171 ? 14.051 -7.948 -10.606 1.00 76.62 171 THR A O 1
ATOM 1303 N N . GLY A 1 172 ? 12.508 -6.752 -9.502 1.00 83.75 172 GLY A N 1
ATOM 1304 C CA . GLY A 1 172 ? 13.418 -5.684 -9.087 1.00 83.75 172 GLY A CA 1
ATOM 1305 C C . GLY A 1 172 ? 13.704 -4.639 -10.173 1.00 83.75 172 GLY A C 1
ATOM 1306 O O . GLY A 1 172 ? 14.510 -3.748 -9.946 1.00 83.75 172 GLY A O 1
ATOM 1307 N N . LEU A 1 173 ? 13.040 -4.691 -11.332 1.00 86.81 173 LEU A N 1
ATOM 1308 C CA . LEU A 1 173 ? 13.193 -3.706 -12.411 1.00 86.81 173 LEU A CA 1
ATOM 1309 C C . LEU A 1 173 ? 11.893 -2.928 -12.658 1.00 86.81 173 LEU A C 1
ATOM 1311 O O . LEU A 1 173 ? 10.817 -3.336 -12.230 1.00 86.81 173 LEU A O 1
ATOM 1315 N N . LEU A 1 174 ? 11.983 -1.793 -13.353 1.00 90.69 174 LEU A N 1
ATOM 1316 C CA . LEU A 1 174 ? 10.819 -1.079 -13.890 1.00 90.69 174 LEU A CA 1
ATOM 1317 C C . LEU A 1 174 ? 10.358 -1.700 -15.212 1.00 90.69 174 LEU A C 1
ATOM 1319 O O . LEU A 1 174 ? 11.178 -2.174 -15.993 1.00 90.69 174 LEU A O 1
ATOM 1323 N N . GLU A 1 175 ? 9.064 -1.629 -15.514 1.00 91.62 175 GLU A N 1
ATOM 1324 C CA . GLU A 1 175 ? 8.529 -2.092 -16.799 1.00 91.62 175 GLU A CA 1
ATOM 1325 C C . GLU A 1 175 ? 9.101 -1.333 -18.002 1.00 91.62 175 GLU A C 1
ATOM 1327 O O . GLU A 1 175 ? 9.414 -0.140 -17.945 1.00 91.62 175 GLU A O 1
ATOM 1332 N N . TYR A 1 176 ? 9.178 -2.038 -19.130 1.00 92.00 176 TYR A N 1
ATOM 1333 C CA . TYR A 1 176 ? 9.513 -1.462 -20.427 1.00 92.00 176 TYR A CA 1
ATOM 1334 C C . TYR A 1 176 ? 8.394 -0.540 -20.959 1.00 92.00 176 TYR A C 1
ATOM 1336 O O . TYR A 1 176 ? 7.236 -0.650 -20.553 1.00 92.00 176 TYR A O 1
ATOM 1344 N N . PRO A 1 177 ? 8.691 0.366 -21.913 1.00 93.56 177 PRO A N 1
ATOM 1345 C CA . PRO A 1 177 ? 7.679 1.209 -22.539 1.00 93.56 177 PRO A CA 1
ATOM 1346 C C . PRO A 1 177 ? 6.618 0.392 -23.283 1.00 93.56 177 PRO A C 1
ATOM 1348 O O . PRO A 1 177 ? 6.939 -0.465 -24.110 1.00 93.56 177 PRO A O 1
ATOM 1351 N N . GLN A 1 178 ? 5.350 0.719 -23.042 1.00 94.38 178 GLN A N 1
ATOM 1352 C CA . GLN A 1 178 ? 4.207 0.072 -23.680 1.00 94.38 178 GLN A CA 1
ATOM 1353 C C . GLN A 1 178 ? 3.751 0.853 -24.920 1.00 94.38 178 GLN A C 1
ATOM 1355 O O . GLN A 1 178 ? 3.666 2.083 -24.908 1.00 94.38 178 GLN A O 1
ATOM 1360 N N . TYR A 1 179 ? 3.405 0.128 -25.985 1.00 95.00 179 TYR A N 1
ATOM 1361 C CA . TYR A 1 179 ? 2.891 0.688 -27.235 1.00 95.00 179 TYR A CA 1
ATOM 1362 C C . TYR A 1 179 ? 1.594 -0.012 -27.630 1.00 95.00 179 TYR A C 1
ATOM 1364 O O . TYR A 1 179 ? 1.435 -1.216 -27.442 1.00 95.00 179 TYR A O 1
ATOM 1372 N N . THR A 1 180 ? 0.666 0.738 -28.219 1.00 96.88 180 THR A N 1
ATOM 1373 C CA . THR A 1 180 ? -0.578 0.190 -28.767 1.00 96.88 180 THR A CA 1
ATOM 1374 C C . THR A 1 180 ? -0.879 0.810 -30.124 1.00 96.88 180 THR A C 1
ATOM 1376 O O . THR A 1 180 ? -0.172 1.701 -30.591 1.00 96.88 180 THR A O 1
ATOM 1379 N N . ARG A 1 181 ? -1.921 0.312 -30.787 1.00 95.38 181 ARG A N 1
ATOM 1380 C CA . ARG A 1 181 ? -2.359 0.820 -32.089 1.00 95.38 181 ARG A CA 1
ATOM 1381 C C . ARG A 1 181 ? -2.789 2.292 -31.971 1.00 95.38 181 ARG A C 1
ATOM 1383 O O . ARG A 1 181 ? -3.419 2.652 -30.977 1.00 95.38 181 ARG A O 1
ATOM 1390 N N . PRO A 1 182 ? -2.556 3.118 -33.007 1.00 95.94 182 PRO A N 1
ATOM 1391 C CA . PRO A 1 182 ? -1.966 2.788 -34.313 1.00 95.94 182 PRO A CA 1
ATOM 1392 C C . PRO A 1 182 ? -0.426 2.715 -34.306 1.00 95.94 182 PRO A C 1
ATOM 1394 O O . PRO A 1 182 ? 0.222 3.286 -33.441 1.00 95.94 182 PRO A O 1
ATOM 1397 N N . ALA A 1 183 ? 0.162 2.054 -35.314 1.00 95.88 183 ALA A N 1
ATOM 1398 C CA . ALA A 1 183 ? 1.620 1.871 -35.428 1.00 95.88 183 ALA A CA 1
ATOM 1399 C C . ALA A 1 183 ? 2.412 3.180 -35.628 1.00 95.88 183 ALA A C 1
ATOM 1401 O O . ALA A 1 183 ? 3.604 3.227 -35.339 1.00 95.88 183 ALA A O 1
ATOM 1402 N N . SER A 1 184 ? 1.759 4.240 -36.108 1.00 96.88 184 SER A N 1
ATOM 1403 C CA . SER A 1 184 ? 2.321 5.588 -36.162 1.00 96.88 184 SER A CA 1
ATOM 1404 C C . SER A 1 184 ? 1.300 6.577 -35.622 1.00 96.88 184 SER A C 1
ATOM 1406 O O . SER A 1 184 ? 0.155 6.615 -36.083 1.00 96.88 184 SER A O 1
ATOM 1408 N N . PHE A 1 185 ? 1.706 7.386 -34.649 1.00 96.50 185 PHE A N 1
ATOM 1409 C CA . PHE A 1 185 ? 0.879 8.435 -34.071 1.00 96.50 185 PHE A CA 1
ATOM 1410 C C . PHE A 1 185 ? 1.638 9.758 -34.106 1.00 96.50 185 PHE A C 1
ATOM 1412 O O . PHE A 1 185 ? 2.659 9.923 -33.444 1.00 96.50 185 PHE A O 1
ATOM 1419 N N . ARG A 1 186 ? 1.139 10.718 -34.896 1.00 95.25 186 ARG A N 1
ATOM 1420 C CA . ARG A 1 186 ? 1.751 12.053 -35.065 1.00 95.25 186 ARG A CA 1
ATOM 1421 C C . ARG A 1 186 ? 3.231 12.005 -35.485 1.00 95.25 186 ARG A C 1
ATOM 1423 O O . ARG A 1 186 ? 4.035 12.801 -35.015 1.00 95.25 186 ARG A O 1
ATOM 1430 N N . GLY A 1 187 ? 3.585 11.061 -36.359 1.00 94.50 187 GLY A N 1
ATOM 1431 C CA . GLY A 1 187 ? 4.960 10.869 -36.834 1.00 94.50 187 GLY A CA 1
ATOM 1432 C C . GLY A 1 187 ? 5.869 10.103 -35.867 1.00 94.50 187 GLY A C 1
ATOM 1433 O O . GLY A 1 187 ? 7.030 9.880 -36.194 1.00 94.50 187 GLY A O 1
ATOM 1434 N N . MET A 1 188 ? 5.362 9.673 -34.706 1.00 95.62 188 MET A N 1
ATOM 1435 C CA . MET A 1 188 ? 6.071 8.769 -33.801 1.00 95.62 188 MET A CA 1
ATOM 1436 C C . MET A 1 188 ? 5.681 7.331 -34.124 1.00 95.62 188 MET A C 1
ATOM 1438 O O . MET A 1 188 ? 4.510 6.965 -34.008 1.00 95.62 188 MET A O 1
ATOM 1442 N N . ASN A 1 189 ? 6.659 6.532 -34.540 1.00 96.19 189 ASN A N 1
ATOM 1443 C CA . ASN A 1 189 ? 6.449 5.133 -34.894 1.00 96.19 189 ASN A CA 1
ATOM 1444 C C . ASN A 1 189 ? 6.681 4.226 -33.682 1.00 96.19 189 ASN A C 1
ATOM 1446 O O . ASN A 1 189 ? 7.570 4.476 -32.866 1.00 96.19 189 ASN A O 1
ATOM 1450 N N . VAL A 1 190 ? 5.889 3.159 -33.589 1.00 96.81 190 VAL A N 1
ATOM 1451 C CA . VAL A 1 190 ? 6.179 2.020 -32.711 1.00 96.81 190 VAL A CA 1
ATOM 1452 C C . VAL A 1 190 ? 7.511 1.392 -33.154 1.00 96.81 190 VAL A C 1
ATOM 1454 O O . VAL A 1 190 ? 7.730 1.284 -34.361 1.00 96.81 190 VAL A O 1
ATOM 1457 N N . PRO A 1 191 ? 8.395 0.972 -32.228 1.00 95.94 191 PRO A N 1
ATOM 1458 C CA . PRO A 1 191 ? 9.643 0.299 -32.582 1.00 95.94 191 PRO A CA 1
ATOM 1459 C C . PRO A 1 191 ? 9.421 -0.905 -33.505 1.00 95.94 191 PRO A C 1
ATOM 1461 O O . PRO A 1 191 ? 8.598 -1.771 -33.204 1.00 95.94 191 PRO A O 1
ATOM 1464 N N . ASP A 1 192 ? 10.192 -0.992 -34.592 1.00 95.12 192 ASP A N 1
ATOM 1465 C CA . ASP A 1 192 ? 10.006 -2.015 -35.634 1.00 95.12 192 ASP A CA 1
ATOM 1466 C C . ASP A 1 192 ? 10.063 -3.449 -35.085 1.00 95.12 192 ASP A C 1
ATOM 1468 O O . ASP A 1 192 ? 9.306 -4.314 -35.524 1.00 95.12 192 ASP A O 1
ATOM 1472 N N . VAL A 1 193 ? 10.897 -3.691 -34.067 1.00 94.94 193 VAL A N 1
ATOM 1473 C CA .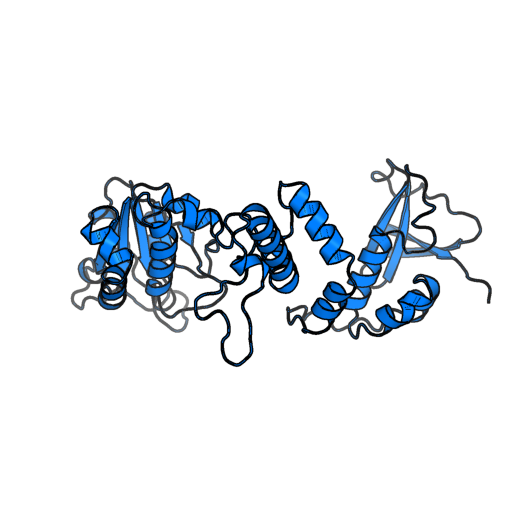 VAL A 1 193 ? 11.010 -4.992 -33.382 1.00 94.94 193 VAL A CA 1
ATOM 1474 C C . VAL A 1 193 ? 9.674 -5.481 -32.808 1.00 94.94 193 VAL A C 1
ATOM 1476 O O . VAL A 1 193 ? 9.405 -6.679 -32.806 1.00 94.94 193 VAL A O 1
ATOM 1479 N N . LEU A 1 194 ? 8.789 -4.567 -32.394 1.00 95.00 194 LEU A N 1
ATOM 1480 C CA . LEU A 1 194 ? 7.467 -4.901 -31.857 1.00 95.00 194 LEU A CA 1
ATOM 1481 C C . LEU A 1 194 ? 6.435 -5.215 -32.951 1.00 95.00 194 LEU A C 1
ATOM 1483 O O . LEU A 1 194 ? 5.349 -5.703 -32.642 1.00 95.00 194 LEU A O 1
ATOM 1487 N N . LEU A 1 195 ? 6.752 -4.946 -34.222 1.00 93.12 195 LEU A N 1
ATOM 1488 C CA . LEU A 1 195 ? 5.862 -5.167 -35.367 1.00 93.12 195 LEU A CA 1
ATOM 1489 C C . LEU A 1 195 ? 6.155 -6.480 -36.109 1.00 93.12 195 LEU A C 1
ATOM 1491 O O . LEU A 1 195 ? 5.305 -6.964 -36.852 1.00 93.12 195 LEU A O 1
ATOM 1495 N N . GLN A 1 196 ? 7.343 -7.060 -35.917 1.00 84.56 196 GLN A N 1
ATOM 1496 C CA . GLN A 1 196 ? 7.851 -8.188 -36.711 1.00 84.56 196 GLN A CA 1
ATOM 1497 C C . GLN A 1 196 ? 7.493 -9.573 -36.140 1.00 84.56 196 GLN A C 1
ATOM 1499 O O . GLN A 1 196 ? 7.758 -10.586 -36.782 1.00 84.56 196 GLN A O 1
ATOM 1504 N N . GLY A 1 197 ? 6.876 -9.637 -34.952 1.00 85.69 197 GLY A N 1
ATOM 1505 C CA . GLY A 1 197 ? 6.364 -10.879 -34.353 1.00 85.69 197 GLY A CA 1
ATOM 1506 C C . GLY A 1 197 ? 7.426 -11.873 -33.859 1.00 85.69 197 GLY A C 1
ATOM 1507 O O . GLY A 1 197 ? 7.067 -12.965 -33.423 1.00 85.69 197 GLY A O 1
ATOM 1508 N N . ASN A 1 198 ? 8.719 -11.528 -33.892 1.00 93.12 198 ASN A N 1
ATOM 1509 C CA . ASN A 1 198 ? 9.769 -12.374 -33.325 1.00 93.12 198 ASN A CA 1
ATOM 1510 C C . ASN A 1 198 ? 9.781 -12.257 -31.793 1.00 93.12 198 ASN A C 1
ATOM 1512 O O . ASN A 1 198 ? 10.315 -11.300 -31.234 1.00 93.12 198 ASN A O 1
ATOM 1516 N N . HIS A 1 199 ? 9.211 -13.251 -31.110 1.00 91.00 199 HIS A N 1
ATOM 1517 C CA . HIS A 1 199 ? 9.100 -13.269 -29.650 1.00 91.00 199 HIS A CA 1
ATOM 1518 C C . HIS A 1 199 ? 10.446 -13.139 -28.920 1.00 91.00 199 HIS A C 1
ATOM 1520 O O . HIS A 1 199 ? 10.500 -12.475 -27.886 1.00 91.00 199 HIS A O 1
ATOM 1526 N N . ALA A 1 200 ? 11.529 -13.716 -29.453 1.00 91.69 200 ALA A N 1
ATOM 1527 C CA . ALA A 1 200 ? 12.847 -13.643 -28.823 1.00 91.69 200 ALA A CA 1
ATOM 1528 C C . ALA A 1 200 ? 13.438 -12.225 -28.898 1.00 91.69 200 ALA A C 1
ATOM 1530 O O . ALA A 1 200 ? 13.938 -11.708 -27.897 1.00 91.69 200 ALA A O 1
ATOM 1531 N N . ASP A 1 201 ? 13.321 -11.571 -30.057 1.00 91.81 201 ASP A N 1
ATOM 1532 C CA . ASP A 1 201 ? 13.792 -10.193 -30.240 1.00 91.81 201 ASP A CA 1
ATOM 1533 C C . ASP A 1 201 ? 12.949 -9.208 -29.423 1.00 91.81 201 ASP A C 1
ATOM 1535 O O . ASP A 1 201 ? 13.489 -8.291 -28.805 1.00 91.81 201 ASP A O 1
ATOM 1539 N N . ILE A 1 202 ? 11.632 -9.433 -29.352 1.00 92.62 202 ILE A N 1
ATOM 1540 C CA . ILE A 1 202 ? 10.717 -8.643 -28.521 1.00 92.62 202 ILE A CA 1
ATOM 1541 C C . ILE A 1 202 ? 11.089 -8.777 -27.041 1.00 92.62 202 ILE A C 1
ATOM 1543 O O . ILE A 1 202 ? 11.196 -7.763 -26.355 1.00 92.62 202 ILE A O 1
ATOM 1547 N N . HIS A 1 203 ? 11.313 -9.997 -26.544 1.00 90.25 203 HIS A N 1
ATOM 1548 C CA . HIS A 1 203 ? 11.712 -10.223 -25.153 1.00 90.25 203 HIS A CA 1
ATOM 1549 C C . HIS A 1 203 ? 13.044 -9.536 -24.826 1.00 90.25 203 HIS A C 1
ATOM 1551 O O . HIS A 1 203 ? 13.144 -8.814 -23.835 1.00 90.25 203 HIS A O 1
ATOM 1557 N N . ARG A 1 204 ? 14.053 -9.687 -25.696 1.00 90.56 204 ARG A N 1
ATOM 1558 C CA . ARG A 1 204 ? 15.356 -9.028 -25.532 1.00 90.56 204 ARG A CA 1
ATOM 1559 C C . ARG A 1 204 ? 15.224 -7.507 -25.497 1.00 90.56 204 ARG A C 1
ATOM 1561 O O . ARG A 1 204 ? 15.792 -6.867 -24.619 1.00 90.56 204 ARG A O 1
ATOM 1568 N N . TRP A 1 205 ? 14.450 -6.939 -26.420 1.00 92.25 205 TRP A N 1
ATOM 1569 C CA . TRP A 1 205 ? 14.197 -5.501 -26.458 1.00 92.25 205 TRP A CA 1
ATOM 1570 C C . TRP A 1 205 ? 13.487 -5.015 -25.187 1.00 92.25 205 TRP A C 1
ATOM 1572 O O . TRP A 1 205 ? 13.876 -3.995 -24.623 1.00 92.25 205 TRP A O 1
ATOM 1582 N N . ARG A 1 206 ? 12.484 -5.755 -24.697 1.00 92.38 206 ARG A N 1
ATOM 1583 C CA . ARG A 1 206 ? 11.763 -5.435 -23.453 1.00 92.38 206 ARG A CA 1
ATOM 1584 C C . ARG A 1 206 ? 12.705 -5.399 -22.252 1.00 92.38 206 ARG A C 1
ATOM 1586 O O . ARG A 1 206 ? 12.694 -4.418 -21.512 1.00 92.38 206 ARG A O 1
ATOM 1593 N N . MET A 1 207 ? 13.558 -6.411 -22.102 1.00 89.81 207 MET A N 1
ATOM 1594 C CA . MET A 1 207 ? 14.565 -6.453 -21.038 1.00 89.81 207 MET A CA 1
ATOM 1595 C C . MET A 1 207 ? 15.526 -5.258 -21.123 1.00 89.81 207 MET A C 1
ATOM 1597 O O . MET A 1 207 ? 15.743 -4.565 -20.132 1.00 89.81 207 MET A O 1
ATOM 1601 N N . GLU A 1 208 ? 16.036 -4.947 -22.319 1.00 89.25 208 GLU A N 1
ATOM 1602 C CA . GLU A 1 208 ? 16.948 -3.814 -22.517 1.00 89.25 208 GLU A CA 1
ATOM 1603 C C . GLU A 1 208 ? 16.311 -2.481 -22.118 1.00 89.25 208 GLU A C 1
ATOM 1605 O O . GLU A 1 208 ? 16.928 -1.672 -21.423 1.00 89.25 208 GLU A O 1
ATOM 1610 N N . GLN A 1 209 ? 15.058 -2.249 -22.522 1.00 91.75 209 GLN A N 1
ATOM 1611 C CA . GLN A 1 209 ? 14.350 -1.023 -22.165 1.00 91.75 209 GLN A CA 1
ATOM 1612 C C . GLN A 1 209 ? 14.023 -0.945 -20.672 1.00 91.75 209 GLN A C 1
ATOM 1614 O O . GLN A 1 209 ? 14.131 0.134 -20.090 1.00 91.75 209 GLN A O 1
ATOM 1619 N N . SER A 1 210 ? 13.652 -2.066 -20.052 1.00 90.38 210 SER A N 1
ATOM 1620 C CA . SER A 1 210 ? 13.423 -2.167 -18.608 1.00 90.38 210 SER A CA 1
ATOM 1621 C C . SER A 1 210 ? 14.685 -1.793 -17.820 1.00 90.38 210 SER A C 1
ATOM 1623 O O . SER A 1 210 ? 14.645 -0.905 -16.962 1.00 90.38 210 SER A O 1
ATOM 1625 N N . LEU A 1 211 ? 15.837 -2.370 -18.177 1.00 86.75 211 LEU A N 1
ATOM 1626 C CA . LEU A 1 211 ? 17.134 -2.041 -17.577 1.00 86.75 211 LEU A CA 1
ATOM 1627 C C . LEU A 1 211 ? 17.500 -0.570 -17.784 1.00 86.75 211 LEU A C 1
ATOM 1629 O O . LEU A 1 211 ? 17.892 0.107 -16.834 1.00 86.75 211 LEU A O 1
ATOM 1633 N N . ARG A 1 212 ? 17.330 -0.050 -19.004 1.00 84.88 212 ARG A N 1
ATOM 1634 C CA . ARG A 1 212 ? 17.639 1.348 -19.331 1.00 84.88 212 ARG A CA 1
ATOM 1635 C C . ARG A 1 212 ? 16.784 2.326 -18.522 1.00 84.88 212 ARG A C 1
ATOM 1637 O O . ARG A 1 212 ? 17.322 3.284 -17.970 1.00 84.88 212 ARG A O 1
ATOM 1644 N N . LEU A 1 213 ? 15.479 2.073 -18.408 1.00 87.44 213 LEU A N 1
ATOM 1645 C CA . LEU A 1 213 ? 14.566 2.887 -17.600 1.00 87.44 213 LEU A CA 1
ATOM 1646 C C . LEU A 1 213 ? 14.885 2.804 -16.109 1.00 87.44 213 LEU A C 1
ATOM 1648 O O . LEU A 1 213 ? 14.842 3.823 -15.419 1.00 87.44 213 LEU A O 1
ATOM 1652 N N . THR A 1 214 ? 15.214 1.610 -15.617 1.00 83.94 214 THR A N 1
ATOM 1653 C CA . THR A 1 214 ? 15.590 1.402 -14.216 1.00 83.94 214 THR A CA 1
ATOM 1654 C C . THR A 1 214 ? 16.874 2.166 -13.898 1.00 83.94 214 THR A C 1
ATOM 1656 O O . THR A 1 214 ? 16.894 2.944 -12.950 1.00 83.94 214 THR A O 1
ATOM 1659 N N . LEU A 1 215 ? 17.899 2.065 -14.751 1.00 81.94 215 LEU A N 1
ATOM 1660 C CA . LEU A 1 215 ? 19.148 2.821 -14.622 1.00 81.94 215 LEU A CA 1
ATOM 1661 C C . LEU A 1 215 ? 18.923 4.340 -14.635 1.00 81.94 215 LEU A C 1
ATOM 1663 O O . LEU A 1 215 ? 19.555 5.062 -13.867 1.00 81.94 215 LEU A O 1
ATOM 1667 N N . GLU A 1 216 ? 18.023 4.829 -15.492 1.00 80.81 216 GLU A N 1
ATOM 1668 C CA . GLU A 1 216 ? 17.721 6.258 -15.613 1.00 80.81 216 GLU A CA 1
ATOM 1669 C C . GLU A 1 216 ? 16.934 6.801 -14.409 1.00 80.81 216 GLU A C 1
ATOM 1671 O O . GLU A 1 216 ? 17.203 7.912 -13.953 1.00 80.81 216 GLU A O 1
ATOM 1676 N N . ARG A 1 217 ? 15.930 6.061 -13.917 1.00 82.31 217 ARG A N 1
ATOM 1677 C CA . ARG A 1 217 ? 14.907 6.602 -12.999 1.00 82.31 217 ARG A CA 1
ATOM 1678 C C . ARG A 1 217 ? 14.988 6.076 -11.575 1.00 82.31 217 ARG A C 1
ATOM 1680 O O . ARG A 1 217 ? 14.606 6.790 -10.652 1.00 82.31 217 ARG A O 1
ATOM 1687 N N . ARG A 1 218 ? 15.415 4.829 -11.404 1.00 81.69 218 ARG A N 1
ATOM 1688 C CA . ARG A 1 218 ? 15.469 4.119 -10.121 1.00 81.69 218 ARG A CA 1
ATOM 1689 C C . ARG A 1 218 ? 16.742 3.269 -10.029 1.00 81.69 218 ARG A C 1
ATOM 1691 O O . ARG A 1 218 ? 16.656 2.051 -9.875 1.00 81.69 218 ARG A O 1
ATOM 1698 N N . PRO A 1 219 ? 17.938 3.885 -10.138 1.00 81.69 219 PRO A N 1
ATOM 1699 C CA . PRO A 1 219 ? 19.201 3.152 -10.075 1.00 81.69 219 PRO A CA 1
ATOM 1700 C C . PRO A 1 219 ? 19.411 2.451 -8.725 1.00 81.69 219 PRO A C 1
ATOM 1702 O O . PRO A 1 219 ? 20.211 1.530 -8.641 1.00 81.69 219 PRO A O 1
ATOM 1705 N N . ASP A 1 220 ? 18.683 2.859 -7.683 1.00 78.94 220 ASP A N 1
ATOM 1706 C CA . ASP A 1 220 ? 18.635 2.191 -6.381 1.00 78.94 220 ASP A CA 1
ATOM 1707 C C . ASP A 1 220 ? 18.077 0.760 -6.449 1.00 78.94 220 ASP A C 1
ATOM 1709 O O . ASP A 1 220 ? 18.452 -0.074 -5.630 1.00 78.94 220 ASP A O 1
ATOM 1713 N N . LEU A 1 221 ? 17.231 0.452 -7.439 1.00 80.25 221 LEU A N 1
ATOM 1714 C CA . LEU A 1 221 ? 16.711 -0.900 -7.657 1.00 80.25 221 LEU A CA 1
ATOM 1715 C C . LEU A 1 221 ? 17.747 -1.844 -8.290 1.00 80.25 221 LEU A C 1
ATOM 1717 O O . LEU A 1 221 ? 17.593 -3.056 -8.212 1.00 80.25 221 LEU A O 1
ATOM 1721 N N . LEU A 1 222 ? 18.822 -1.301 -8.875 1.00 73.38 222 LEU A N 1
ATOM 1722 C CA . LEU A 1 222 ? 19.917 -2.059 -9.495 1.00 73.38 222 LEU A CA 1
ATOM 1723 C C . LEU A 1 222 ? 20.991 -2.504 -8.483 1.00 73.38 222 LEU A C 1
ATOM 1725 O O . LEU A 1 222 ? 22.148 -2.665 -8.873 1.00 73.38 222 LEU A O 1
ATOM 1729 N N . GLY A 1 223 ? 20.637 -2.663 -7.198 1.00 67.19 223 GLY A N 1
ATOM 1730 C CA . GLY A 1 223 ? 21.440 -3.394 -6.201 1.00 67.19 223 GLY A CA 1
ATOM 1731 C C . GLY A 1 223 ? 21.667 -4.857 -6.615 1.00 67.19 223 GLY A C 1
ATOM 1732 O O . GLY A 1 223 ? 21.745 -5.112 -7.807 1.00 67.19 223 GLY A O 1
ATOM 1733 N N . ASP A 1 224 ? 21.814 -5.811 -5.681 1.00 51.88 224 ASP A N 1
ATOM 1734 C CA . ASP A 1 224 ? 22.081 -7.245 -5.965 1.00 51.88 224 ASP A CA 1
ATOM 1735 C C . ASP A 1 224 ? 21.488 -7.707 -7.315 1.00 51.88 224 ASP A C 1
ATOM 1737 O O . ASP A 1 224 ? 20.281 -7.897 -7.449 1.00 51.88 224 ASP A O 1
ATOM 1741 N N . ALA A 1 225 ? 22.359 -7.740 -8.331 1.00 51.28 225 ALA A N 1
ATOM 1742 C CA . ALA A 1 225 ? 22.031 -7.618 -9.753 1.00 51.28 225 ALA A CA 1
ATOM 1743 C C . ALA A 1 225 ? 20.956 -8.614 -10.233 1.00 51.28 225 ALA A C 1
ATOM 1745 O O . ALA A 1 225 ? 20.792 -9.664 -9.606 1.00 51.28 225 ALA A O 1
ATOM 1746 N N . PRO A 1 226 ? 20.271 -8.361 -11.377 1.00 54.12 226 PRO A N 1
ATOM 1747 C CA . PRO A 1 226 ? 19.365 -9.348 -11.959 1.00 54.12 226 PRO A CA 1
ATOM 1748 C C . PRO A 1 226 ? 20.044 -10.724 -11.993 1.00 54.12 226 PRO A C 1
ATOM 1750 O O . PRO A 1 226 ? 21.194 -10.850 -12.424 1.00 54.12 226 PRO A O 1
ATOM 1753 N N . ALA A 1 227 ? 19.346 -11.747 -11.488 1.00 53.38 227 ALA A N 1
ATOM 1754 C CA . ALA A 1 227 ? 19.902 -13.094 -11.341 1.00 53.38 227 ALA A CA 1
ATOM 1755 C C . ALA A 1 227 ? 20.434 -13.650 -12.681 1.00 53.38 227 ALA A C 1
ATOM 1757 O O . ALA A 1 227 ? 21.394 -14.425 -12.713 1.00 53.38 227 ALA A O 1
ATOM 1758 N N . ASP A 1 228 ? 19.848 -13.190 -13.786 1.00 68.25 228 ASP A N 1
ATOM 1759 C CA . ASP A 1 228 ? 20.178 -13.570 -15.153 1.00 68.25 228 ASP A CA 1
ATOM 1760 C C . ASP A 1 228 ? 21.506 -12.959 -15.650 1.00 68.25 228 ASP A C 1
ATOM 1762 O O . ASP A 1 228 ? 21.783 -11.766 -15.507 1.00 68.25 228 ASP A O 1
ATOM 1766 N N . GLU A 1 229 ? 22.345 -13.805 -16.243 1.00 70.12 229 GLU A N 1
ATOM 1767 C CA . GLU A 1 229 ? 23.651 -13.452 -16.802 1.00 70.12 229 GLU A CA 1
ATOM 1768 C C . GLU A 1 229 ? 23.522 -12.567 -18.051 1.00 70.12 229 GLU A C 1
ATOM 1770 O O . GLU A 1 229 ? 24.280 -11.605 -18.199 1.00 70.12 229 GLU A O 1
ATOM 1775 N N . ASP A 1 230 ? 22.499 -12.802 -18.878 1.00 71.56 230 ASP A N 1
ATOM 1776 C CA . ASP A 1 230 ? 22.239 -12.010 -20.086 1.00 71.56 230 ASP A CA 1
ATOM 1777 C C . ASP A 1 230 ? 21.821 -10.572 -19.736 1.00 71.56 230 ASP A C 1
ATOM 1779 O O . ASP A 1 230 ? 22.270 -9.603 -20.359 1.00 71.56 230 ASP A O 1
ATOM 1783 N N . ALA A 1 231 ? 21.001 -10.407 -18.693 1.00 74.56 231 ALA A N 1
ATOM 1784 C CA . ALA A 1 231 ? 20.602 -9.096 -18.186 1.00 74.56 231 ALA A CA 1
ATOM 1785 C C . ALA A 1 231 ? 21.791 -8.329 -17.583 1.00 74.56 231 ALA A C 1
ATOM 1787 O O . ALA A 1 231 ? 21.891 -7.110 -17.752 1.00 74.56 231 ALA A O 1
ATOM 1788 N N . ARG A 1 232 ? 22.725 -9.031 -16.922 1.00 73.00 232 ARG A N 1
ATOM 1789 C CA . ARG A 1 232 ? 23.966 -8.440 -16.394 1.00 73.00 232 ARG A CA 1
ATOM 1790 C C . ARG A 1 232 ? 24.884 -7.938 -17.505 1.00 73.00 232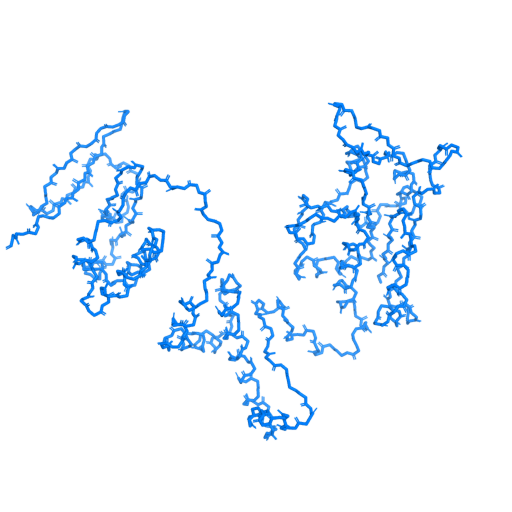 ARG A C 1
ATOM 1792 O O . ARG A 1 232 ? 25.366 -6.809 -17.411 1.00 73.00 232 ARG A O 1
ATOM 1799 N N . ASP A 1 233 ? 25.095 -8.722 -18.560 1.00 75.25 233 ASP A N 1
ATOM 1800 C CA . ASP A 1 233 ? 25.895 -8.291 -19.715 1.00 75.25 233 ASP A CA 1
ATOM 1801 C C . ASP A 1 233 ? 25.238 -7.105 -20.441 1.00 75.25 233 ASP A C 1
ATOM 1803 O O . ASP A 1 233 ? 25.886 -6.102 -20.749 1.00 75.25 233 ASP A O 1
ATOM 1807 N N . MET A 1 234 ? 23.919 -7.151 -20.632 1.00 79.06 234 MET A N 1
ATOM 1808 C CA . MET A 1 234 ? 23.159 -6.045 -21.214 1.00 79.06 234 MET A CA 1
ATOM 1809 C C . MET A 1 234 ? 23.273 -4.759 -20.381 1.00 79.06 234 MET A C 1
ATOM 1811 O O . MET A 1 234 ? 23.537 -3.689 -20.934 1.00 79.06 234 MET A O 1
ATOM 1815 N N . LEU A 1 235 ? 23.154 -4.855 -19.053 1.00 76.75 235 LEU A N 1
ATOM 1816 C CA . LEU A 1 235 ? 23.354 -3.728 -18.142 1.00 76.75 235 LEU A CA 1
ATOM 1817 C C . LEU A 1 235 ? 24.793 -3.190 -18.205 1.00 76.75 235 LEU A C 1
ATOM 1819 O O . LEU A 1 235 ? 24.992 -1.975 -18.243 1.00 76.75 235 LEU A O 1
ATOM 1823 N N . ALA A 1 236 ? 25.799 -4.068 -18.265 1.00 68.94 236 ALA A N 1
ATOM 1824 C CA . ALA A 1 236 ? 27.200 -3.674 -18.397 1.00 68.94 236 ALA A CA 1
ATOM 1825 C C . ALA A 1 236 ? 27.450 -2.888 -19.695 1.00 68.94 236 ALA A C 1
ATOM 1827 O O . ALA A 1 236 ? 28.092 -1.835 -19.665 1.00 68.94 236 ALA A O 1
ATOM 1828 N N . ARG A 1 237 ? 26.879 -3.337 -20.821 1.00 70.50 237 ARG A N 1
ATOM 1829 C CA . ARG A 1 237 ? 26.943 -2.628 -22.111 1.00 70.50 237 ARG A CA 1
ATOM 1830 C C . ARG A 1 237 ? 26.259 -1.262 -22.054 1.00 70.50 237 ARG A C 1
ATOM 1832 O O . ARG A 1 237 ? 26.836 -0.283 -22.525 1.00 70.50 237 ARG A O 1
ATOM 1839 N N . LEU A 1 238 ? 25.073 -1.175 -21.446 1.00 68.94 238 LEU A N 1
ATOM 1840 C CA . LEU A 1 238 ? 24.346 0.090 -21.267 1.00 68.94 238 LEU A CA 1
ATOM 1841 C C . LEU A 1 238 ? 25.139 1.095 -20.416 1.00 68.94 238 LEU A C 1
ATOM 1843 O O . LEU A 1 238 ? 25.158 2.282 -20.729 1.00 68.94 238 LEU A O 1
ATOM 1847 N N . CYS A 1 239 ? 25.834 0.622 -19.380 1.00 63.97 239 CYS A N 1
ATOM 1848 C CA . CYS A 1 239 ? 26.706 1.443 -18.539 1.00 63.97 239 CYS A CA 1
ATOM 1849 C C . CYS A 1 239 ? 28.024 1.850 -19.225 1.00 63.97 239 CYS A C 1
ATOM 1851 O O . CYS A 1 239 ? 28.582 2.897 -18.892 1.00 63.97 239 CYS A O 1
ATOM 1853 N N . ALA A 1 240 ? 28.543 1.030 -20.147 1.00 52.66 240 ALA A N 1
ATOM 1854 C CA . ALA A 1 240 ? 29.765 1.306 -20.909 1.00 52.66 240 ALA A CA 1
ATOM 1855 C C . ALA A 1 240 ? 29.539 2.280 -22.083 1.00 52.66 240 ALA A C 1
ATOM 1857 O O . ALA A 1 240 ? 30.474 2.960 -22.509 1.00 52.66 240 ALA A O 1
ATOM 1858 N N . GLY A 1 241 ? 28.308 2.373 -22.597 1.00 48.59 241 GLY A N 1
ATOM 1859 C CA . GLY A 1 241 ? 27.917 3.358 -23.603 1.00 48.59 241 GLY A CA 1
ATOM 1860 C C . GLY A 1 241 ? 27.863 4.780 -23.029 1.00 48.59 241 GLY A C 1
ATOM 1861 O O . GLY A 1 241 ? 27.192 5.034 -22.030 1.00 48.59 241 GLY A O 1
ATOM 1862 N N . ALA A 1 242 ? 28.547 5.728 -23.679 1.00 39.16 242 ALA A N 1
ATOM 1863 C CA . ALA A 1 242 ? 28.657 7.138 -23.272 1.00 39.16 242 ALA A CA 1
ATOM 1864 C C . ALA A 1 242 ? 27.305 7.855 -23.023 1.00 39.16 242 ALA A C 1
ATOM 1866 O O . ALA A 1 242 ? 27.249 8.817 -22.255 1.00 39.16 242 ALA A O 1
ATOM 1867 N N . ASP A 1 243 ? 26.211 7.345 -23.593 1.00 39.88 243 ASP A N 1
ATOM 1868 C CA . ASP A 1 243 ? 24.867 7.929 -23.517 1.00 39.88 243 ASP A CA 1
ATOM 1869 C C . ASP A 1 243 ? 24.239 7.880 -22.112 1.00 39.88 243 ASP A C 1
ATOM 1871 O O . ASP A 1 243 ? 23.461 8.765 -21.749 1.00 39.88 243 ASP A O 1
ATOM 1875 N N . ALA A 1 244 ? 24.569 6.880 -21.286 1.00 37.53 244 ALA A N 1
ATOM 1876 C CA . ALA A 1 244 ? 24.005 6.762 -19.936 1.00 37.53 244 ALA A CA 1
ATOM 1877 C C . ALA A 1 244 ? 24.649 7.758 -18.956 1.00 37.53 244 ALA A C 1
ATOM 1879 O O . ALA A 1 244 ? 23.971 8.345 -18.112 1.00 37.53 244 ALA A O 1
ATOM 1880 N N . VAL A 1 245 ? 25.954 8.004 -19.100 1.00 35.00 245 VAL A N 1
ATOM 1881 C CA . VAL A 1 245 ? 26.700 8.952 -18.259 1.00 35.00 245 VAL A CA 1
ATOM 1882 C C . VAL A 1 245 ? 26.276 10.396 -18.549 1.00 35.00 245 VAL A C 1
ATOM 1884 O O . VAL A 1 245 ? 26.115 11.181 -17.613 1.00 35.00 245 VAL A O 1
ATOM 1887 N N . GLU A 1 246 ? 26.026 10.746 -19.815 1.00 34.94 246 GLU A N 1
ATOM 1888 C CA . GLU A 1 246 ? 25.486 12.061 -20.185 1.00 34.94 246 GLU A CA 1
ATOM 1889 C C . GLU A 1 246 ? 24.022 12.244 -19.747 1.00 34.94 246 GLU A C 1
ATOM 1891 O O . GLU A 1 246 ? 23.670 13.317 -19.254 1.00 34.94 246 GLU A O 1
ATOM 1896 N N . ALA A 1 247 ? 23.181 11.204 -19.823 1.00 34.59 247 ALA A N 1
ATOM 1897 C CA . ALA A 1 247 ? 21.782 11.263 -19.382 1.00 34.59 247 ALA A CA 1
ATOM 1898 C C . ALA A 1 247 ? 21.632 11.420 -17.855 1.00 34.59 247 ALA A C 1
ATOM 1900 O O . ALA A 1 247 ? 20.820 12.228 -17.396 1.00 34.59 247 ALA A O 1
ATOM 1901 N N . ILE A 1 248 ? 22.462 10.720 -17.070 1.00 36.41 248 ILE A N 1
ATOM 1902 C CA . ILE A 1 248 ? 22.524 10.846 -15.601 1.00 36.41 248 ILE A CA 1
ATOM 1903 C C . ILE A 1 248 ? 23.082 12.222 -15.190 1.00 36.41 248 ILE A C 1
ATOM 1905 O O . ILE A 1 248 ? 22.664 12.796 -14.184 1.00 36.41 248 ILE A O 1
ATOM 1909 N N . ALA A 1 249 ? 24.003 12.793 -15.975 1.00 32.03 249 ALA A N 1
ATOM 1910 C CA . ALA A 1 249 ? 24.555 14.125 -15.725 1.00 32.03 249 ALA A CA 1
ATOM 1911 C C . ALA A 1 249 ? 23.599 15.273 -16.111 1.00 32.03 249 ALA A C 1
ATOM 1913 O O . ALA A 1 249 ? 23.671 16.349 -15.513 1.00 32.03 249 ALA A O 1
ATOM 1914 N N . ALA A 1 250 ? 22.709 15.064 -17.088 1.00 31.31 250 ALA A N 1
ATOM 1915 C CA . ALA A 1 250 ? 21.842 16.102 -17.650 1.00 31.31 250 ALA A CA 1
ATOM 1916 C C . ALA A 1 250 ? 20.569 16.392 -16.833 1.00 31.31 250 ALA A C 1
ATOM 1918 O O . ALA A 1 250 ? 19.972 17.458 -16.994 1.00 31.31 250 ALA A O 1
ATOM 1919 N N . ARG A 1 251 ? 20.133 15.485 -15.950 1.00 37.44 251 ARG A N 1
ATOM 1920 C CA . ARG A 1 251 ? 18.901 15.655 -15.162 1.00 37.44 251 ARG A CA 1
ATOM 1921 C C . ARG A 1 251 ? 19.232 15.690 -13.679 1.00 37.44 251 ARG A C 1
ATOM 1923 O O . ARG A 1 251 ? 19.425 14.666 -13.038 1.00 37.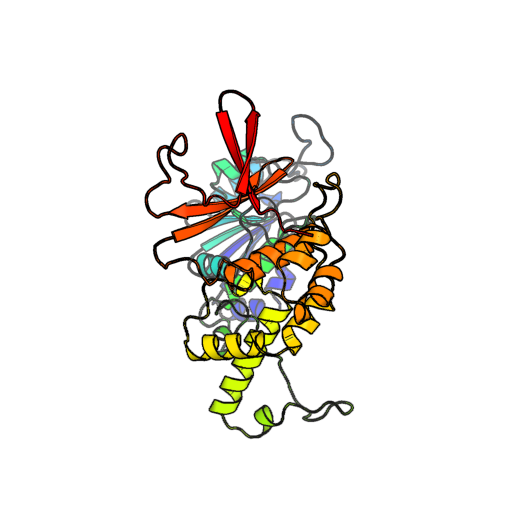44 251 ARG A O 1
ATOM 1930 N N . GLY A 1 252 ? 19.350 16.912 -13.164 1.00 32.84 252 GLY A N 1
ATOM 1931 C CA . GLY A 1 252 ? 19.699 17.204 -11.780 1.00 32.84 252 GLY A CA 1
ATOM 1932 C C . GLY A 1 252 ? 18.917 16.361 -10.777 1.00 32.84 252 GLY A C 1
ATOM 1933 O O . GLY A 1 252 ? 17.724 16.561 -10.578 1.00 32.84 252 GLY A O 1
ATOM 1934 N N . VAL A 1 253 ? 19.631 15.460 -10.105 1.00 31.53 253 VAL A N 1
ATOM 1935 C CA . VAL A 1 253 ? 19.168 14.821 -8.876 1.00 31.53 253 VAL A CA 1
ATOM 1936 C C . VAL A 1 253 ? 19.142 15.896 -7.789 1.00 31.53 253 VAL A C 1
ATOM 1938 O O . VAL A 1 253 ? 20.190 16.301 -7.276 1.00 31.53 253 VAL A O 1
ATOM 1941 N N . ASN A 1 254 ? 17.940 16.386 -7.488 1.00 34.69 254 ASN A N 1
ATOM 1942 C CA . ASN A 1 254 ? 17.608 16.922 -6.176 1.00 34.69 254 ASN A CA 1
ATOM 1943 C C . ASN A 1 254 ? 17.441 15.721 -5.242 1.00 34.69 254 ASN A C 1
ATOM 1945 O O . ASN A 1 254 ? 16.467 14.986 -5.351 1.00 34.69 254 ASN A O 1
ATOM 1949 N N . ALA A 1 255 ? 18.407 15.520 -4.355 1.00 29.12 255 ALA A N 1
ATOM 1950 C CA . ALA A 1 255 ? 18.231 14.742 -3.141 1.00 29.12 255 ALA A CA 1
ATOM 1951 C C . ALA A 1 255 ? 19.090 15.405 -2.064 1.00 29.12 255 ALA A C 1
ATOM 1953 O O . ALA A 1 255 ? 20.251 15.755 -2.295 1.00 29.12 255 ALA A O 1
ATOM 1954 N N . GLU A 1 256 ? 18.452 15.666 -0.936 1.00 26.00 256 GLU A N 1
ATOM 1955 C CA . GLU A 1 256 ? 18.946 16.400 0.214 1.00 26.00 256 GLU A CA 1
ATOM 1956 C C . GLU A 1 256 ? 20.283 15.848 0.730 1.00 26.00 256 GLU A C 1
ATOM 1958 O O . GLU A 1 256 ? 20.373 14.736 1.231 1.00 26.00 256 GLU A O 1
ATOM 1963 N N . CYS A 1 257 ? 21.321 16.678 0.662 1.00 26.19 257 CYS A N 1
ATOM 1964 C CA . CYS A 1 257 ? 22.441 16.659 1.605 1.00 26.19 257 CYS A CA 1
ATOM 1965 C C . CYS A 1 257 ? 22.651 18.098 2.089 1.00 26.19 257 CYS A C 1
ATOM 1967 O O . CYS A 1 257 ? 23.696 18.715 1.879 1.00 26.19 257 CYS A O 1
ATOM 1969 N N . ALA A 1 258 ? 21.608 18.675 2.682 1.00 25.33 258 ALA A N 1
ATOM 1970 C CA . ALA A 1 258 ? 21.687 19.958 3.358 1.00 25.33 258 ALA A CA 1
ATOM 1971 C C . ALA A 1 258 ? 22.074 19.733 4.826 1.00 25.33 258 ALA A C 1
ATOM 1973 O O . ALA A 1 258 ? 21.210 19.793 5.685 1.00 25.33 258 ALA A O 1
ATOM 1974 N N . SER A 1 259 ? 23.357 19.462 5.106 1.00 26.09 259 SER A N 1
ATOM 1975 C CA . SER A 1 259 ? 23.998 19.817 6.393 1.00 26.09 259 SER A CA 1
ATOM 1976 C C . SER A 1 259 ? 25.499 19.481 6.447 1.00 26.09 259 SER A C 1
ATOM 1978 O O . SER A 1 259 ? 25.958 18.875 7.406 1.00 26.09 259 SER A O 1
ATOM 1980 N N . LEU A 1 260 ? 26.298 19.848 5.442 1.00 28.17 260 LEU A N 1
ATOM 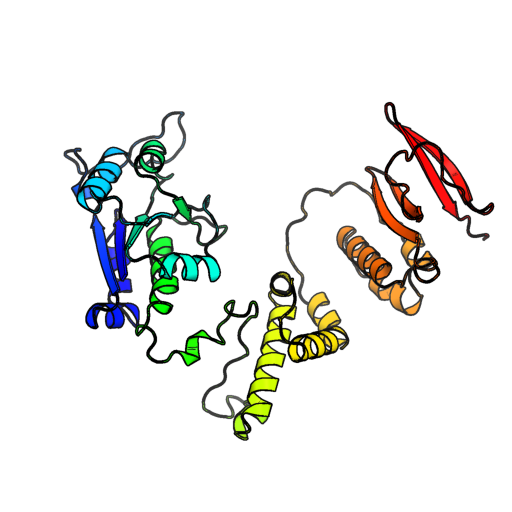1981 C CA . LEU A 1 260 ? 27.766 19.946 5.597 1.00 28.17 260 LEU A CA 1
ATOM 1982 C C . LEU A 1 260 ? 28.311 21.133 4.786 1.00 28.17 260 LEU A C 1
ATOM 1984 O O . LEU A 1 260 ? 29.360 21.068 4.146 1.00 28.17 260 LEU A O 1
ATOM 1988 N N . ALA A 1 261 ? 27.550 22.227 4.782 1.00 25.11 261 ALA A N 1
ATOM 1989 C CA . ALA A 1 261 ? 28.011 23.515 4.296 1.00 25.11 261 ALA A CA 1
ATOM 1990 C C . ALA A 1 261 ? 28.902 24.133 5.376 1.00 25.11 261 ALA A C 1
ATOM 1992 O O . ALA A 1 261 ? 28.394 24.869 6.201 1.00 25.11 261 ALA A O 1
ATOM 1993 N N . GLU A 1 262 ? 30.175 23.736 5.411 1.00 30.11 262 GLU A N 1
ATOM 1994 C CA . GLU A 1 262 ? 31.307 24.484 5.990 1.00 30.11 262 GLU A CA 1
ATOM 1995 C C . GLU A 1 262 ? 32.570 23.606 5.932 1.00 30.11 262 GLU A C 1
ATOM 1997 O O . GLU A 1 262 ? 33.076 23.096 6.926 1.00 30.11 262 GLU A O 1
ATOM 2002 N N . ALA A 1 263 ? 33.072 23.364 4.722 1.00 31.25 263 ALA A N 1
ATOM 2003 C CA . ALA A 1 263 ? 34.460 22.959 4.516 1.00 31.25 263 ALA A CA 1
ATOM 2004 C C . ALA A 1 263 ? 34.858 23.348 3.093 1.00 31.25 263 ALA A C 1
ATOM 2006 O O . ALA A 1 263 ? 34.453 22.715 2.115 1.00 31.25 263 ALA A O 1
ATOM 2007 N N . ASP A 1 264 ? 35.607 24.441 3.000 1.00 31.17 264 ASP A N 1
ATOM 2008 C CA . ASP A 1 264 ? 36.114 25.003 1.759 1.00 31.17 264 ASP A CA 1
ATOM 2009 C C . ASP A 1 264 ? 36.829 23.965 0.882 1.00 31.17 264 ASP A C 1
ATOM 2011 O O . ASP A 1 264 ? 37.619 23.148 1.350 1.00 31.17 264 ASP A O 1
ATOM 2015 N N . ALA A 1 265 ? 36.506 24.048 -0.412 1.00 35.09 265 ALA A N 1
ATOM 2016 C CA . ALA A 1 265 ? 37.177 23.500 -1.588 1.00 35.09 265 ALA A CA 1
ATOM 2017 C C . ALA A 1 265 ? 37.924 22.156 -1.437 1.00 35.09 265 ALA A C 1
ATOM 2019 O O . ALA A 1 265 ? 39.026 22.071 -0.895 1.00 35.09 265 ALA A O 1
ATOM 2020 N N . PHE A 1 266 ? 37.418 21.119 -2.121 1.00 38.88 266 PHE A N 1
ATOM 2021 C CA . PHE A 1 266 ? 38.277 20.012 -2.549 1.00 38.88 266 PHE A CA 1
ATOM 2022 C C . PHE A 1 266 ? 39.458 20.620 -3.322 1.00 38.88 266 PHE A C 1
ATOM 2024 O O . PHE A 1 266 ? 39.221 21.392 -4.263 1.00 38.88 266 PHE A O 1
ATOM 2031 N N . PRO A 1 267 ? 40.719 20.367 -2.940 1.00 44.97 267 PRO A N 1
ATOM 2032 C CA . PRO A 1 267 ? 41.802 21.138 -3.513 1.00 44.97 267 PRO A CA 1
ATOM 2033 C C . PRO A 1 267 ? 41.944 20.764 -4.991 1.00 44.97 267 PRO A C 1
ATOM 2035 O O . PRO A 1 267 ? 42.273 19.627 -5.318 1.00 44.97 267 PRO A O 1
ATOM 2038 N N . LYS A 1 268 ? 41.680 21.713 -5.903 1.00 44.50 268 LYS A N 1
ATOM 2039 C CA . LYS A 1 268 ? 41.737 21.516 -7.370 1.00 44.50 268 LYS A CA 1
ATOM 2040 C C . LYS A 1 268 ? 43.006 20.793 -7.840 1.00 44.50 268 LYS A C 1
ATOM 2042 O O . LYS A 1 268 ? 42.940 20.028 -8.801 1.00 44.50 268 LYS A O 1
ATOM 2047 N N . HIS A 1 269 ? 44.115 20.988 -7.125 1.00 42.94 269 HIS A N 1
ATOM 2048 C CA . HIS A 1 269 ? 45.393 20.339 -7.397 1.00 42.94 269 HIS A CA 1
ATOM 2049 C C . HIS A 1 269 ? 45.348 18.802 -7.275 1.00 42.94 269 HIS A C 1
ATOM 2051 O O . HIS A 1 269 ? 46.144 18.134 -7.916 1.00 42.94 269 HIS A O 1
ATOM 2057 N N . TRP A 1 270 ? 44.396 18.207 -6.544 1.00 43.19 270 TRP A N 1
ATOM 2058 C CA . TRP A 1 270 ? 44.249 16.744 -6.437 1.00 43.19 270 TRP A CA 1
ATOM 2059 C C . TRP A 1 270 ? 43.607 16.129 -7.678 1.00 43.19 270 TRP A C 1
ATOM 2061 O O . TRP A 1 270 ? 44.010 15.061 -8.121 1.00 43.19 270 TRP A O 1
ATOM 2071 N N . ILE A 1 271 ? 42.630 16.813 -8.279 1.00 49.91 271 ILE A N 1
ATOM 2072 C CA . ILE A 1 271 ? 42.055 16.374 -9.559 1.00 49.91 271 ILE A CA 1
ATOM 2073 C C . ILE A 1 271 ? 43.135 16.424 -10.643 1.00 49.91 271 ILE A C 1
ATOM 2075 O O . ILE A 1 271 ? 43.202 15.553 -11.501 1.00 49.91 271 ILE A O 1
ATOM 2079 N N . GLU A 1 272 ? 43.993 17.438 -10.600 1.00 48.69 272 GLU A N 1
ATOM 2080 C CA . GLU A 1 272 ? 45.119 17.559 -11.521 1.00 48.69 272 GLU A CA 1
ATOM 2081 C C . GLU A 1 272 ? 46.209 16.512 -11.245 1.00 48.69 272 GLU A C 1
ATOM 2083 O O . GLU A 1 272 ? 46.737 15.950 -12.196 1.00 48.69 272 GLU A O 1
ATOM 2088 N N . ALA A 1 273 ? 46.484 16.173 -9.983 1.00 42.53 273 ALA A N 1
ATOM 2089 C CA . ALA A 1 273 ? 47.506 15.191 -9.619 1.00 42.53 273 ALA A CA 1
ATOM 2090 C C . ALA A 1 273 ? 47.094 13.727 -9.869 1.00 42.53 273 ALA A C 1
ATOM 2092 O O . ALA A 1 273 ? 47.915 12.935 -10.317 1.00 42.53 273 ALA A O 1
ATOM 2093 N N . PHE A 1 274 ? 45.834 13.359 -9.606 1.00 41.88 274 PHE A N 1
ATOM 2094 C CA . PHE A 1 274 ? 45.421 11.949 -9.509 1.00 41.88 274 PHE A CA 1
ATOM 2095 C C . PHE A 1 274 ? 44.454 11.476 -10.594 1.00 41.88 274 PHE A C 1
ATOM 2097 O O . PHE A 1 274 ? 44.241 10.276 -10.728 1.00 41.88 274 PHE A O 1
ATOM 2104 N N . ILE A 1 275 ? 43.836 12.380 -11.357 1.00 48.47 275 ILE A N 1
ATOM 2105 C CA . ILE A 1 275 ? 42.907 11.999 -12.426 1.00 48.47 275 ILE A CA 1
ATOM 2106 C C . ILE A 1 275 ? 43.614 12.153 -13.781 1.00 48.47 275 ILE A C 1
ATOM 2108 O O . ILE A 1 275 ? 44.168 13.230 -14.043 1.00 48.47 275 ILE A O 1
ATOM 2112 N N . PRO A 1 276 ? 43.578 11.126 -14.660 1.00 47.75 276 PRO A N 1
ATOM 2113 C CA . PRO A 1 276 ? 44.166 11.195 -15.996 1.00 47.75 276 PRO A CA 1
ATOM 2114 C C . PRO A 1 276 ? 43.689 12.424 -16.766 1.00 47.75 276 PRO A C 1
ATOM 2116 O O . PRO A 1 276 ? 42.526 12.820 -16.650 1.00 47.75 276 PRO A O 1
ATOM 2119 N N . GLU A 1 277 ? 44.573 13.032 -17.558 1.00 48.56 277 GLU A N 1
ATOM 2120 C CA . GLU A 1 277 ? 44.339 14.345 -18.167 1.00 48.56 277 GLU A CA 1
ATOM 2121 C C . GLU A 1 277 ? 43.045 14.411 -18.989 1.00 48.56 277 GLU A C 1
ATOM 2123 O O . GLU A 1 277 ? 42.277 15.368 -18.837 1.00 48.56 277 GLU A O 1
ATOM 2128 N N . GLN A 1 278 ? 42.722 13.344 -19.732 1.00 48.47 278 GLN A N 1
ATOM 2129 C CA . GLN A 1 278 ? 41.470 13.230 -20.488 1.00 48.47 278 GLN A CA 1
ATOM 2130 C C . GLN A 1 278 ? 40.196 13.339 -19.623 1.00 48.47 278 GLN A C 1
ATOM 2132 O O . GLN A 1 278 ? 39.148 13.758 -20.109 1.00 48.47 278 GLN A O 1
ATOM 2137 N N . ASN A 1 279 ? 40.290 13.040 -18.324 1.00 48.59 279 ASN A N 1
ATOM 2138 C CA . ASN A 1 279 ? 39.163 12.965 -17.392 1.00 48.59 279 ASN A CA 1
ATOM 2139 C C . ASN A 1 279 ? 39.088 14.166 -16.428 1.00 48.59 279 ASN A C 1
ATOM 2141 O O . ASN A 1 279 ? 38.077 14.368 -15.749 1.00 48.59 279 ASN A O 1
ATOM 2145 N N . ARG A 1 280 ? 40.120 15.024 -16.388 1.00 58.56 280 ARG A N 1
ATOM 2146 C CA . ARG A 1 280 ? 40.181 16.192 -15.484 1.00 58.56 280 ARG A CA 1
ATOM 2147 C C . ARG A 1 280 ? 39.075 17.208 -15.761 1.00 58.56 280 ARG A C 1
ATOM 2149 O O . ARG A 1 280 ? 38.559 17.832 -14.835 1.00 58.56 280 ARG A O 1
ATOM 2156 N N . LYS A 1 281 ? 38.685 17.382 -17.028 1.00 54.91 281 LYS A N 1
ATOM 2157 C CA . LYS A 1 281 ? 37.643 18.343 -17.436 1.00 54.91 281 LYS A CA 1
ATOM 2158 C C . LYS A 1 281 ? 36.252 17.932 -16.938 1.00 54.91 281 LYS A C 1
ATOM 2160 O O . LYS A 1 281 ? 35.475 18.804 -16.557 1.00 54.91 281 LYS A O 1
ATOM 2165 N N . ALA A 1 282 ? 35.970 16.628 -16.895 1.00 53.59 282 ALA A N 1
ATOM 2166 C CA . ALA A 1 282 ? 34.738 16.075 -16.333 1.00 53.59 282 ALA A CA 1
ATOM 2167 C C . ALA A 1 282 ? 34.707 16.234 -14.803 1.00 53.59 282 ALA A C 1
ATOM 2169 O O . ALA A 1 282 ? 33.743 16.769 -14.258 1.00 53.59 282 ALA A O 1
ATOM 2170 N N . ALA A 1 283 ? 35.808 15.897 -14.123 1.00 50.41 283 ALA A N 1
ATOM 2171 C CA . ALA A 1 283 ? 35.932 16.037 -12.671 1.00 50.41 283 ALA A CA 1
ATOM 2172 C C . ALA A 1 283 ? 35.821 17.502 -12.191 1.00 50.41 283 ALA A C 1
ATOM 2174 O O . ALA A 1 283 ? 35.139 17.784 -11.208 1.00 50.41 283 ALA A O 1
ATOM 2175 N N . LYS A 1 284 ? 36.419 18.462 -12.917 1.00 52.62 284 LYS A N 1
ATOM 2176 C CA . LYS A 1 284 ? 36.356 19.902 -12.585 1.00 52.62 284 LYS A CA 1
ATOM 2177 C C . LYS A 1 284 ? 34.976 20.542 -12.810 1.00 52.62 284 LYS A C 1
ATOM 2179 O O . LYS A 1 284 ? 34.730 21.618 -12.273 1.00 52.62 284 LYS A O 1
ATOM 2184 N N . ARG A 1 285 ? 34.088 19.921 -13.600 1.00 53.97 285 ARG A N 1
ATOM 2185 C CA . ARG A 1 285 ? 32.723 20.415 -13.886 1.00 53.97 285 ARG A CA 1
ATOM 2186 C C . ARG A 1 285 ? 31.679 19.974 -12.855 1.00 53.97 285 ARG A C 1
ATOM 2188 O O . ARG A 1 285 ? 30.561 20.479 -12.876 1.00 53.97 285 ARG A O 1
ATOM 2195 N N . ALA A 1 286 ? 32.028 19.077 -11.932 1.00 52.56 286 ALA A N 1
ATOM 2196 C CA . ALA A 1 286 ? 31.176 18.748 -10.796 1.00 52.56 286 ALA A CA 1
ATOM 2197 C C . ALA A 1 286 ? 31.160 19.933 -9.810 1.00 52.56 286 ALA A C 1
ATOM 2199 O O . ALA A 1 286 ? 32.108 20.138 -9.059 1.00 52.56 286 ALA A O 1
ATOM 2200 N N . CYS A 1 287 ? 30.098 20.743 -9.838 1.00 40.88 287 CYS A N 1
ATOM 2201 C CA . CYS A 1 287 ? 29.997 22.001 -9.084 1.00 40.88 287 CYS A CA 1
ATOM 2202 C C . CYS A 1 287 ? 29.825 21.860 -7.558 1.00 40.88 287 CYS A C 1
ATOM 2204 O O . CYS A 1 287 ? 29.781 22.883 -6.882 1.00 40.88 287 CYS A O 1
ATOM 2206 N N . SER A 1 288 ? 29.739 20.646 -6.996 1.00 49.66 288 SER A N 1
ATOM 2207 C CA . SER A 1 288 ? 29.659 20.448 -5.542 1.00 49.66 288 SER A CA 1
ATOM 2208 C C . SER A 1 288 ? 30.679 19.437 -5.021 1.00 49.66 288 SER A C 1
ATOM 2210 O O . SER A 1 288 ? 31.039 18.467 -5.690 1.00 49.66 288 SER A O 1
ATOM 2212 N N . TYR A 1 289 ? 31.129 19.675 -3.791 1.00 43.62 289 TYR A N 1
ATOM 2213 C CA . TYR A 1 289 ? 32.129 18.884 -3.075 1.00 43.62 289 TYR A CA 1
ATOM 2214 C C . TYR A 1 289 ? 31.780 17.394 -2.972 1.00 43.62 289 TYR A C 1
ATOM 2216 O O . TYR A 1 289 ? 32.614 16.534 -3.247 1.00 43.62 289 TYR A O 1
ATOM 2224 N N . ASP A 1 290 ? 30.523 17.089 -2.649 1.00 47.50 290 ASP A N 1
ATOM 2225 C CA . ASP A 1 290 ? 30.014 15.721 -2.537 1.00 47.50 290 ASP A CA 1
ATOM 2226 C C . ASP A 1 290 ? 30.054 14.977 -3.885 1.00 47.50 290 ASP A C 1
ATOM 2228 O O . ASP A 1 290 ? 30.417 13.803 -3.963 1.00 47.50 290 ASP A O 1
ATOM 2232 N N . ARG A 1 291 ? 29.786 15.688 -4.990 1.00 52.53 291 ARG A N 1
ATOM 2233 C CA . ARG A 1 291 ? 29.866 15.116 -6.342 1.00 52.53 291 ARG A CA 1
ATOM 2234 C C . ARG A 1 291 ? 31.305 14.843 -6.770 1.00 52.53 291 ARG A C 1
ATOM 2236 O O . ARG A 1 291 ? 31.559 13.809 -7.383 1.00 52.53 291 ARG A O 1
ATOM 2243 N N . GLN A 1 292 ? 32.243 15.723 -6.425 1.00 51.84 292 GLN A N 1
ATOM 2244 C CA . GLN A 1 292 ? 33.671 15.493 -6.676 1.00 51.84 292 GLN A CA 1
ATOM 2245 C C . GLN A 1 292 ? 34.195 14.294 -5.867 1.00 51.84 292 GLN A C 1
ATOM 2247 O O . GLN A 1 292 ? 34.970 13.496 -6.391 1.00 51.84 292 GLN A O 1
ATOM 2252 N N . LEU A 1 293 ? 33.701 14.100 -4.639 1.00 50.97 293 LEU A N 1
ATOM 2253 C CA . LEU A 1 293 ? 34.051 12.958 -3.792 1.00 50.97 293 LEU A CA 1
ATOM 2254 C C . LEU A 1 293 ? 33.534 11.626 -4.319 1.00 50.97 293 LEU A C 1
ATOM 2256 O O . LEU A 1 293 ? 34.296 10.670 -4.430 1.00 50.97 293 LEU A O 1
ATOM 2260 N N . LYS A 1 294 ? 32.252 11.576 -4.685 1.00 55.25 294 LYS A N 1
ATOM 2261 C CA . LYS A 1 294 ? 31.622 10.382 -5.263 1.00 55.25 294 LYS A CA 1
ATOM 2262 C C . LYS A 1 294 ? 32.235 10.005 -6.609 1.00 55.25 294 LYS A C 1
ATOM 2264 O O . LYS A 1 294 ? 32.187 8.841 -7.002 1.00 55.25 294 LYS A O 1
ATOM 2269 N N . TYR A 1 295 ? 32.782 10.980 -7.333 1.00 55.81 295 TYR A N 1
ATOM 2270 C CA . TYR A 1 295 ? 33.553 10.730 -8.544 1.00 55.81 295 TYR A CA 1
ATOM 2271 C C . TYR A 1 295 ? 34.928 10.139 -8.214 1.00 55.81 295 TYR A C 1
ATOM 2273 O O . TYR A 1 295 ? 35.308 9.125 -8.788 1.00 55.81 295 TYR A O 1
ATOM 2281 N N . PHE A 1 296 ? 35.649 10.731 -7.257 1.00 51.16 296 PHE A N 1
ATOM 2282 C CA . PHE A 1 296 ? 36.967 10.253 -6.836 1.00 51.16 296 PHE A CA 1
ATOM 2283 C C . PHE A 1 296 ? 36.918 8.832 -6.251 1.00 51.16 296 PHE A C 1
ATOM 2285 O O . PHE A 1 296 ? 37.736 8.000 -6.623 1.00 51.16 296 PHE A O 1
ATOM 2292 N N . HIS A 1 297 ? 35.921 8.527 -5.415 1.00 53.00 297 HIS A N 1
ATOM 2293 C CA . HIS A 1 297 ? 35.711 7.188 -4.853 1.00 53.00 297 HIS A CA 1
ATOM 2294 C C . HIS A 1 297 ? 35.516 6.134 -5.948 1.00 53.00 297 HIS A C 1
ATOM 2296 O O . HIS A 1 297 ? 36.202 5.120 -5.972 1.00 53.00 297 HIS A O 1
ATOM 2302 N N . ARG A 1 298 ? 34.655 6.428 -6.929 1.00 54.25 298 ARG A N 1
ATOM 2303 C CA . ARG A 1 298 ? 34.416 5.533 -8.068 1.00 54.25 298 ARG A CA 1
ATOM 2304 C C . ARG A 1 298 ? 35.617 5.413 -9.001 1.00 54.25 298 ARG A C 1
ATOM 2306 O O . ARG A 1 298 ? 35.798 4.372 -9.618 1.00 54.25 298 ARG A O 1
ATOM 2313 N N . ALA A 1 299 ? 36.431 6.460 -9.134 1.00 50.28 299 ALA A N 1
ATOM 2314 C CA . ALA A 1 299 ? 37.682 6.387 -9.886 1.00 50.28 299 ALA A CA 1
ATOM 2315 C C . ALA A 1 299 ? 38.712 5.494 -9.174 1.00 50.28 299 ALA A C 1
ATOM 2317 O O . ALA A 1 299 ? 39.413 4.732 -9.832 1.00 50.28 299 ALA A O 1
ATOM 2318 N N . PHE A 1 300 ? 38.762 5.553 -7.844 1.00 50.09 300 PHE A N 1
ATOM 2319 C CA . PHE A 1 300 ? 39.628 4.727 -7.008 1.00 50.09 300 PHE A CA 1
ATOM 2320 C C . PHE A 1 300 ? 39.230 3.244 -7.034 1.00 50.09 300 PHE A C 1
ATOM 2322 O O . PHE A 1 300 ? 40.079 2.409 -7.323 1.00 50.09 300 PHE A O 1
ATOM 2329 N N . GLU A 1 301 ? 37.943 2.918 -6.871 1.00 51.19 301 GLU A N 1
ATOM 2330 C CA . GLU A 1 301 ? 37.426 1.539 -7.003 1.00 51.19 301 GLU A CA 1
ATOM 2331 C C . GLU A 1 301 ? 37.685 0.929 -8.388 1.00 51.19 301 GLU A C 1
ATOM 2333 O O . GLU A 1 301 ? 37.738 -0.285 -8.545 1.00 51.19 301 GLU A O 1
ATOM 2338 N N . ARG A 1 302 ? 37.852 1.777 -9.409 1.00 52.03 302 ARG A N 1
ATOM 2339 C CA . ARG A 1 302 ? 38.136 1.372 -10.791 1.00 52.03 302 ARG A CA 1
ATOM 2340 C C . ARG A 1 302 ? 39.630 1.384 -11.136 1.00 52.03 302 ARG A C 1
ATOM 2342 O O . ARG A 1 302 ? 39.962 1.256 -12.311 1.00 52.03 302 ARG A O 1
ATOM 2349 N N . GLY A 1 303 ? 40.521 1.599 -10.161 1.00 48.25 303 GLY A N 1
ATOM 2350 C CA . GLY A 1 303 ? 41.976 1.623 -10.371 1.00 48.25 303 GLY A CA 1
ATOM 2351 C C . GLY A 1 303 ? 42.480 2.802 -11.214 1.00 48.25 303 GLY A C 1
ATOM 2352 O O . GLY A 1 303 ? 43.606 2.791 -11.697 1.00 48.25 303 GLY A O 1
ATOM 2353 N N . LEU A 1 304 ? 41.663 3.841 -11.408 1.00 45.22 304 LEU A N 1
ATOM 2354 C CA . LEU A 1 304 ? 41.979 4.993 -12.265 1.00 45.22 304 LEU A CA 1
ATOM 2355 C C . LEU A 1 304 ? 42.812 6.069 -11.547 1.00 45.22 304 LEU A C 1
ATOM 2357 O O . LEU A 1 304 ? 43.076 7.125 -12.124 1.00 45.22 304 LEU A O 1
ATOM 2361 N N . VAL A 1 305 ? 43.188 5.815 -10.291 1.00 44.94 305 VAL A N 1
ATOM 2362 C CA . VAL A 1 305 ? 44.073 6.654 -9.477 1.00 44.94 305 VAL A CA 1
ATOM 2363 C C . VAL A 1 305 ? 45.489 6.056 -9.533 1.00 44.94 305 VAL A C 1
ATOM 2365 O O . VAL A 1 305 ? 45.642 4.876 -9.211 1.00 44.94 305 VAL A O 1
ATOM 2368 N N . PRO A 1 306 ? 46.525 6.823 -9.926 1.00 40.31 306 PRO A N 1
ATOM 2369 C CA . PRO A 1 306 ? 47.902 6.334 -10.002 1.00 40.31 306 PRO A CA 1
ATOM 2370 C C . PRO A 1 306 ? 48.352 5.666 -8.694 1.00 40.31 306 PRO A C 1
ATOM 2372 O O . PRO A 1 306 ? 48.141 6.226 -7.618 1.00 40.31 306 PRO A O 1
ATOM 2375 N N . GLY A 1 307 ? 48.940 4.468 -8.784 1.00 41.84 307 GLY A N 1
ATOM 2376 C CA . GLY A 1 307 ? 49.357 3.652 -7.636 1.00 41.84 307 GLY A CA 1
ATOM 2377 C C . GLY A 1 307 ? 48.268 2.757 -7.025 1.00 41.84 307 GLY A C 1
ATOM 2378 O O . GLY A 1 307 ? 48.603 1.875 -6.239 1.00 41.84 307 GLY A O 1
ATOM 2379 N N . ALA A 1 308 ? 46.989 2.928 -7.394 1.00 42.25 308 ALA A N 1
ATOM 2380 C CA . ALA A 1 308 ? 45.918 2.010 -6.988 1.00 42.25 308 ALA A CA 1
ATOM 2381 C C . ALA A 1 308 ? 45.882 0.732 -7.841 1.00 42.25 308 ALA A C 1
ATOM 2383 O O . ALA A 1 308 ? 45.547 -0.331 -7.335 1.00 42.25 308 ALA A O 1
ATOM 2384 N N . ALA A 1 309 ? 46.259 0.839 -9.119 1.00 41.84 309 ALA A N 1
ATOM 2385 C CA . ALA A 1 309 ? 46.364 -0.296 -10.037 1.00 41.84 309 ALA A CA 1
ATOM 2386 C C . ALA A 1 309 ? 47.680 -1.087 -9.894 1.00 41.84 309 ALA A C 1
ATOM 2388 O O . ALA A 1 309 ? 47.740 -2.233 -10.319 1.00 41.84 309 ALA A O 1
ATOM 2389 N N . ASP A 1 310 ? 48.711 -0.486 -9.287 1.00 41.41 310 ASP A N 1
ATOM 2390 C CA . ASP A 1 310 ? 50.029 -1.107 -9.065 1.00 41.41 310 ASP A CA 1
ATOM 2391 C C . ASP A 1 310 ? 50.167 -1.702 -7.649 1.00 41.41 310 ASP A C 1
ATOM 2393 O O . ASP A 1 310 ? 51.261 -2.078 -7.217 1.00 41.41 310 ASP A O 1
ATOM 2397 N N . ALA A 1 311 ? 49.073 -1.732 -6.881 1.00 41.59 311 ALA A N 1
ATOM 2398 C CA . ALA A 1 311 ? 49.054 -2.368 -5.576 1.00 41.59 311 ALA A CA 1
ATOM 2399 C C . ALA A 1 311 ? 49.083 -3.898 -5.761 1.00 41.59 311 ALA A C 1
ATOM 2401 O O . ALA A 1 311 ? 48.252 -4.422 -6.499 1.00 41.59 311 ALA A O 1
ATOM 2402 N N . PRO A 1 312 ? 50.028 -4.610 -5.122 1.00 44.34 312 PRO A N 1
ATOM 2403 C CA . PRO A 1 312 ? 50.027 -6.066 -5.068 1.00 44.34 312 PRO A CA 1
ATOM 2404 C C . PRO A 1 312 ? 48.686 -6.599 -4.551 1.00 44.34 312 PRO A C 1
ATOM 2406 O O . PRO A 1 312 ? 48.070 -5.965 -3.694 1.00 44.34 312 PRO A O 1
ATOM 2409 N N . ASP A 1 313 ? 48.261 -7.761 -5.048 1.00 44.44 313 ASP A N 1
ATOM 2410 C CA . ASP A 1 313 ? 46.948 -8.351 -4.743 1.00 44.44 313 ASP A CA 1
ATOM 2411 C C . ASP A 1 313 ? 46.718 -8.618 -3.235 1.00 44.44 313 ASP A C 1
ATOM 2413 O O . ASP A 1 313 ? 45.575 -8.746 -2.805 1.00 44.44 313 ASP A O 1
ATOM 2417 N N . ASP A 1 314 ? 47.781 -8.667 -2.423 1.00 42.34 314 ASP A N 1
ATOM 2418 C CA . ASP A 1 314 ? 47.773 -8.851 -0.960 1.00 42.34 314 ASP A CA 1
ATOM 2419 C C . ASP A 1 314 ? 47.693 -7.530 -0.158 1.00 42.34 314 ASP A C 1
ATOM 2421 O O . ASP A 1 314 ? 47.863 -7.499 1.068 1.00 42.34 314 ASP A O 1
ATOM 2425 N N . VAL A 1 315 ? 47.448 -6.405 -0.837 1.00 40.50 315 VAL A N 1
ATOM 2426 C CA . VAL A 1 315 ? 47.359 -5.071 -0.232 1.00 40.50 315 VAL A CA 1
ATOM 2427 C C . VAL A 1 315 ? 45.952 -4.501 -0.381 1.00 40.50 315 VAL A C 1
ATOM 2429 O O . VAL A 1 315 ? 45.490 -4.186 -1.475 1.00 40.50 315 VAL A O 1
ATOM 2432 N N . GLU A 1 316 ? 45.302 -4.239 0.753 1.00 44.72 316 GLU A N 1
ATOM 2433 C CA . GLU A 1 316 ? 44.006 -3.572 0.794 1.00 44.72 316 GLU A CA 1
ATOM 2434 C C . GLU A 1 316 ? 44.196 -2.046 0.869 1.00 44.72 316 GLU A C 1
ATOM 2436 O O . GLU A 1 316 ? 44.696 -1.478 1.849 1.00 44.72 316 GLU A O 1
ATOM 2441 N N . LEU A 1 317 ? 43.780 -1.337 -0.178 1.00 45.12 317 LEU A N 1
ATOM 2442 C CA . LEU A 1 317 ? 43.770 0.122 -0.169 1.00 45.12 317 LEU A CA 1
ATOM 2443 C C . LEU A 1 317 ? 42.458 0.628 0.443 1.00 45.12 317 LEU A C 1
ATOM 2445 O O . LEU A 1 317 ? 41.382 0.399 -0.106 1.00 45.12 317 LEU A O 1
ATOM 2449 N N . ARG A 1 318 ? 42.533 1.371 1.557 1.00 45.62 318 ARG A N 1
ATOM 2450 C CA . ARG A 1 318 ? 41.346 1.957 2.202 1.00 45.62 318 ARG A CA 1
ATOM 2451 C C . ARG A 1 318 ? 41.380 3.476 2.206 1.00 45.62 318 ARG A C 1
ATOM 2453 O O . ARG A 1 318 ? 42.326 4.116 2.668 1.00 45.62 318 ARG A O 1
ATOM 2460 N N . LEU A 1 319 ? 40.282 4.064 1.739 1.00 46.16 319 LEU A N 1
ATOM 2461 C CA . LEU A 1 319 ? 40.056 5.499 1.811 1.00 46.16 319 LEU A CA 1
ATOM 2462 C C . LEU A 1 319 ? 39.426 5.842 3.166 1.00 46.16 319 LEU A C 1
ATOM 2464 O O . LEU A 1 319 ? 38.303 5.428 3.447 1.00 46.16 319 LEU A O 1
ATOM 2468 N N . ILE A 1 320 ? 40.133 6.592 4.017 1.00 41.84 320 ILE A N 1
ATOM 2469 C CA . ILE A 1 320 ? 39.625 6.959 5.347 1.00 41.84 320 ILE A CA 1
ATOM 2470 C C . ILE A 1 320 ? 39.353 8.462 5.408 1.00 41.84 320 ILE A C 1
ATOM 2472 O O . ILE A 1 320 ? 40.236 9.301 5.214 1.00 41.84 320 ILE A O 1
ATOM 2476 N N . TYR A 1 321 ? 38.107 8.811 5.721 1.00 40.94 321 TYR A N 1
ATOM 2477 C CA . TYR A 1 321 ? 37.677 10.190 5.915 1.00 40.94 321 TYR A CA 1
ATOM 2478 C C . TYR A 1 321 ? 37.760 10.556 7.399 1.00 40.94 321 TYR A C 1
ATOM 2480 O O . TYR A 1 321 ? 36.964 10.075 8.202 1.00 40.94 321 TYR A O 1
ATOM 2488 N N . LEU A 1 322 ? 38.712 11.416 7.773 1.00 36.31 322 LEU A N 1
ATOM 2489 C CA . LEU A 1 322 ? 38.767 11.989 9.119 1.00 36.31 322 LEU A CA 1
ATOM 2490 C C . LEU A 1 322 ? 38.090 13.372 9.145 1.00 36.31 322 LEU A C 1
ATOM 2492 O O . LEU A 1 322 ? 38.094 14.085 8.134 1.00 36.31 322 LEU A O 1
ATOM 2496 N N . PRO A 1 323 ? 37.521 13.787 10.291 1.00 30.61 323 PRO A N 1
ATOM 2497 C CA . PRO A 1 323 ? 37.002 15.138 10.450 1.00 30.61 323 PRO A CA 1
ATOM 2498 C C . PRO A 1 323 ? 38.158 16.140 10.319 1.00 30.61 323 PRO A C 1
ATOM 2500 O O . PRO A 1 323 ? 39.157 16.022 11.026 1.00 30.61 323 PRO A O 1
ATOM 2503 N N . GLU A 1 324 ? 38.013 17.099 9.403 1.00 31.47 324 GLU A N 1
ATOM 2504 C CA . GLU A 1 324 ? 38.907 18.247 9.138 1.00 31.47 324 GLU A CA 1
ATOM 2505 C C . GLU A 1 324 ? 40.208 17.992 8.345 1.00 31.47 324 GLU A C 1
ATOM 2507 O O . GLU A 1 324 ? 40.811 18.958 7.882 1.00 31.47 324 GLU A O 1
ATOM 2512 N N . LYS A 1 325 ? 40.620 16.744 8.069 1.00 35.03 325 LYS A N 1
ATOM 2513 C CA . LYS A 1 325 ? 41.663 16.415 7.062 1.00 35.03 325 LYS A CA 1
ATOM 2514 C C . LYS A 1 325 ? 41.399 15.055 6.417 1.00 35.03 325 LYS A C 1
ATOM 2516 O O . LYS A 1 325 ? 40.896 14.150 7.068 1.00 35.03 325 LYS A O 1
ATOM 2521 N N . ARG A 1 326 ? 41.754 14.889 5.139 1.00 44.47 326 ARG A N 1
ATOM 2522 C CA . ARG A 1 326 ? 41.491 13.662 4.361 1.00 44.47 326 ARG A CA 1
ATOM 2523 C C . ARG A 1 326 ? 42.803 13.054 3.880 1.00 44.47 326 ARG A C 1
ATOM 2525 O O . ARG A 1 326 ? 43.619 13.778 3.316 1.00 44.47 326 ARG A O 1
ATOM 2532 N N . VAL A 1 327 ? 43.015 11.763 4.146 1.00 42.47 327 VAL A N 1
ATOM 2533 C CA . VAL A 1 327 ? 44.288 11.064 3.902 1.00 42.47 327 VAL A CA 1
ATOM 2534 C C . VAL A 1 327 ? 44.015 9.702 3.261 1.00 42.47 327 VAL A C 1
ATOM 2536 O O . VAL A 1 327 ? 43.096 8.993 3.665 1.00 42.47 327 VAL A O 1
ATOM 2539 N N . LEU A 1 328 ? 44.819 9.354 2.257 1.00 42.66 328 LEU A N 1
ATOM 2540 C CA . LEU A 1 328 ? 44.850 8.035 1.626 1.00 42.66 328 LEU A CA 1
ATOM 2541 C C . LEU A 1 328 ? 45.804 7.132 2.422 1.00 42.66 328 LEU A C 1
ATOM 2543 O O . LEU A 1 328 ? 46.928 7.559 2.690 1.00 42.66 328 LEU A O 1
ATOM 2547 N N . ILE A 1 329 ? 45.392 5.919 2.805 1.00 44.59 329 ILE A N 1
ATOM 2548 C CA . ILE A 1 329 ? 46.269 4.984 3.529 1.00 44.59 329 ILE A CA 1
ATOM 2549 C C . ILE A 1 329 ? 46.273 3.624 2.825 1.00 44.59 329 ILE A C 1
ATOM 2551 O O . ILE A 1 329 ? 45.226 3.059 2.512 1.00 44.59 329 ILE A O 1
ATOM 2555 N N . ARG A 1 330 ? 47.479 3.108 2.586 1.00 43.94 330 ARG A N 1
ATOM 2556 C CA . ARG A 1 330 ? 47.747 1.763 2.071 1.00 43.94 330 ARG A CA 1
ATOM 2557 C C . ARG A 1 330 ? 47.932 0.813 3.254 1.00 43.94 330 ARG A C 1
ATOM 2559 O O . ARG A 1 330 ? 48.746 1.115 4.125 1.00 43.94 330 ARG A O 1
ATOM 2566 N N . LEU A 1 331 ? 47.191 -0.294 3.304 1.00 40.28 331 LEU A N 1
ATOM 2567 C CA . LEU A 1 331 ? 47.288 -1.289 4.378 1.00 40.28 331 LEU A CA 1
ATOM 2568 C C . LEU A 1 331 ? 47.613 -2.665 3.780 1.00 40.28 331 LEU A C 1
ATOM 2570 O O . LEU A 1 331 ? 47.025 -3.062 2.783 1.00 40.28 331 LEU A O 1
ATOM 2574 N N . ALA A 1 332 ? 48.563 -3.388 4.372 1.00 39.28 332 ALA A N 1
ATOM 2575 C CA . ALA A 1 332 ? 48.833 -4.784 4.012 1.00 39.28 332 ALA A CA 1
ATOM 2576 C C . ALA A 1 332 ? 47.881 -5.723 4.776 1.00 39.28 332 ALA A C 1
ATOM 2578 O O . ALA A 1 332 ? 47.493 -5.408 5.911 1.00 39.28 332 ALA A O 1
ATOM 2579 N N . GLU A 1 333 ? 47.508 -6.859 4.180 1.00 34.97 333 GLU A N 1
ATOM 2580 C CA . GLU A 1 333 ? 46.571 -7.818 4.781 1.00 34.97 333 GLU A CA 1
ATOM 2581 C C . GLU A 1 333 ? 46.953 -8.227 6.221 1.00 34.97 333 GLU A C 1
ATOM 2583 O O . GLU A 1 333 ? 48.109 -8.497 6.547 1.00 34.97 333 GLU A O 1
ATOM 2588 N N . GLY A 1 334 ? 45.950 -8.266 7.111 1.00 38.88 334 GLY A N 1
ATOM 2589 C CA . GLY A 1 334 ? 46.084 -8.749 8.496 1.00 38.88 334 GLY A CA 1
ATOM 2590 C C . GLY A 1 334 ? 46.412 -7.699 9.570 1.00 38.88 334 GLY A C 1
ATOM 2591 O O . GLY A 1 334 ? 46.553 -8.050 10.737 1.00 38.88 334 GLY A O 1
ATOM 2592 N N . SER A 1 335 ? 46.500 -6.411 9.228 1.00 41.31 335 SER A N 1
ATOM 2593 C CA . SER A 1 335 ? 46.964 -5.347 10.143 1.00 41.31 335 SER A CA 1
ATOM 2594 C C . SER A 1 335 ? 45.860 -4.527 10.844 1.00 41.31 335 SER A C 1
ATOM 2596 O O . SER A 1 335 ? 46.141 -3.495 11.456 1.00 41.31 335 SER A O 1
ATOM 2598 N N . ALA A 1 336 ? 44.597 -4.974 10.805 1.00 37.31 336 ALA A N 1
ATOM 2599 C CA . ALA A 1 336 ? 43.473 -4.240 11.404 1.00 37.31 336 ALA A CA 1
ATOM 2600 C C . ALA A 1 336 ? 43.482 -4.212 12.952 1.00 37.31 336 ALA A C 1
ATOM 2602 O O . ALA A 1 336 ? 42.892 -3.308 13.547 1.00 37.31 336 ALA A O 1
ATOM 2603 N N . GLU A 1 337 ? 44.183 -5.139 13.615 1.00 33.62 337 GLU A N 1
ATOM 2604 C CA . GLU A 1 337 ? 44.391 -5.120 15.068 1.00 33.62 337 GLU A CA 1
ATOM 2605 C C . GLU A 1 337 ? 45.811 -4.647 15.409 1.00 33.62 337 GLU A C 1
ATOM 2607 O O . GLU A 1 337 ? 46.801 -5.301 15.094 1.00 33.62 337 GLU A O 1
ATOM 2612 N N . GLY A 1 338 ? 45.916 -3.492 16.078 1.00 37.12 338 GLY A N 1
ATOM 2613 C CA . GLY A 1 338 ? 47.204 -2.927 16.500 1.00 37.12 338 GLY A CA 1
ATOM 2614 C C . GLY A 1 338 ? 47.821 -1.934 15.510 1.00 37.12 338 GLY A C 1
ATOM 2615 O O . GLY A 1 338 ? 49.014 -1.990 15.233 1.00 37.12 338 GLY A O 1
ATOM 2616 N N . LEU A 1 339 ? 47.038 -0.962 15.031 1.00 37.81 339 LEU A N 1
ATOM 2617 C CA . LEU A 1 339 ? 47.472 0.116 14.120 1.00 37.81 339 LEU A CA 1
ATOM 2618 C C . LEU A 1 339 ? 48.557 1.079 14.673 1.00 37.81 339 LEU A C 1
ATOM 2620 O O . LEU A 1 339 ? 48.871 2.079 14.032 1.00 37.81 339 LEU A O 1
ATOM 2624 N N . GLY A 1 340 ? 49.101 0.833 15.868 1.00 33.47 340 GLY A N 1
ATOM 2625 C CA . GLY A 1 340 ? 50.012 1.752 16.557 1.00 33.47 340 GLY A CA 1
ATOM 2626 C C . GLY A 1 340 ? 51.424 1.825 15.972 1.00 33.47 340 GLY A C 1
ATOM 2627 O O . GLY A 1 340 ? 51.976 2.920 15.912 1.00 33.47 340 GLY A O 1
ATOM 2628 N N . ASP A 1 341 ? 51.993 0.703 15.510 1.00 32.91 341 ASP A N 1
ATOM 2629 C CA . ASP A 1 341 ? 53.462 0.593 15.410 1.00 32.91 341 ASP A CA 1
ATOM 2630 C C . ASP A 1 341 ? 54.019 -0.042 14.120 1.00 32.91 341 ASP A C 1
ATOM 2632 O O . ASP A 1 341 ? 55.228 -0.247 14.021 1.00 32.91 341 ASP A O 1
ATOM 2636 N N . ARG A 1 342 ? 53.202 -0.357 13.106 1.00 31.59 342 ARG A N 1
ATOM 2637 C CA . ARG A 1 342 ? 53.690 -1.046 11.891 1.00 31.59 342 ARG A CA 1
ATOM 2638 C C . ARG A 1 342 ? 53.154 -0.453 10.594 1.00 31.59 342 ARG A C 1
ATOM 2640 O O . ARG A 1 342 ? 52.332 -1.053 9.914 1.00 31.59 342 ARG A O 1
ATOM 2647 N N . VAL A 1 343 ? 53.666 0.722 10.243 1.00 33.53 343 VAL A N 1
ATOM 2648 C CA . VAL A 1 343 ? 53.593 1.243 8.873 1.00 33.53 343 VAL A CA 1
ATOM 2649 C C . VAL A 1 343 ? 55.023 1.519 8.416 1.00 33.53 343 VAL A C 1
ATOM 2651 O O . VAL A 1 343 ? 55.637 2.494 8.858 1.00 33.53 343 VAL A O 1
ATOM 2654 N N . GLU A 1 344 ? 55.570 0.646 7.571 1.00 32.22 344 GLU A N 1
ATOM 2655 C CA . GLU A 1 344 ? 56.759 0.967 6.776 1.00 32.22 344 GLU A CA 1
ATOM 2656 C C . GLU A 1 344 ? 56.312 1.772 5.555 1.00 32.22 344 GLU A C 1
ATOM 2658 O O . GLU A 1 344 ? 55.397 1.381 4.832 1.00 32.22 344 GLU A O 1
ATOM 2663 N N . ILE A 1 345 ? 56.919 2.944 5.380 1.00 35.44 345 ILE A N 1
ATOM 2664 C CA . ILE A 1 345 ? 56.640 3.881 4.293 1.00 35.44 345 ILE A CA 1
ATOM 2665 C C . ILE A 1 345 ? 57.970 4.120 3.587 1.00 35.44 345 ILE A C 1
ATOM 2667 O O . ILE A 1 345 ? 58.972 4.387 4.250 1.00 35.44 345 ILE A O 1
ATOM 2671 N N . ASP A 1 346 ? 57.946 4.007 2.264 1.00 30.95 346 ASP A N 1
ATOM 2672 C CA . ASP A 1 346 ? 59.043 4.309 1.343 1.00 30.95 346 ASP A CA 1
ATOM 2673 C C . ASP A 1 346 ? 59.633 5.720 1.594 1.00 30.95 346 ASP A C 1
ATOM 2675 O O . ASP A 1 346 ? 58.920 6.638 2.011 1.00 30.95 346 ASP A O 1
ATOM 2679 N N . GLU A 1 347 ? 60.931 5.915 1.343 1.00 32.06 347 GLU A N 1
ATOM 2680 C CA . GLU A 1 347 ? 61.730 7.094 1.743 1.00 32.06 347 GLU A CA 1
ATOM 2681 C C . GLU A 1 347 ? 61.288 8.418 1.077 1.00 32.06 347 GLU A C 1
ATOM 2683 O O . GLU A 1 347 ? 61.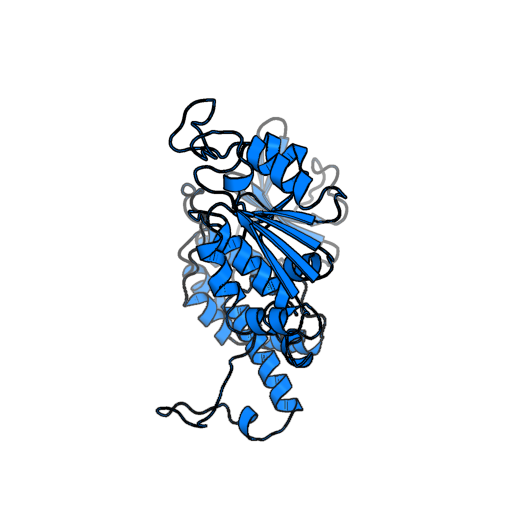769 9.496 1.423 1.00 32.06 347 GLU A O 1
ATOM 2688 N N . THR A 1 348 ? 60.331 8.364 0.150 1.00 34.59 348 THR A N 1
ATOM 2689 C CA . THR A 1 348 ? 59.819 9.498 -0.640 1.00 34.59 348 THR A CA 1
ATOM 2690 C C . THR A 1 348 ? 58.645 10.257 0.002 1.00 34.59 348 THR A C 1
ATOM 2692 O O . THR A 1 348 ? 58.047 11.132 -0.632 1.00 34.59 348 THR A O 1
ATOM 2695 N N . TRP A 1 349 ? 58.296 9.957 1.259 1.00 37.75 349 TRP A N 1
ATOM 2696 C CA . TRP A 1 349 ? 57.094 10.484 1.917 1.00 37.75 349 TRP A CA 1
ATOM 2697 C C . TRP A 1 349 ? 57.416 11.235 3.219 1.00 37.75 349 TRP A C 1
ATOM 2699 O O . TRP A 1 349 ? 57.955 10.666 4.170 1.00 37.75 349 TRP A O 1
ATOM 2709 N N . THR A 1 350 ? 57.022 12.510 3.330 1.00 36.19 350 THR A N 1
ATOM 2710 C CA . THR A 1 350 ? 57.218 13.295 4.563 1.00 36.19 350 THR A CA 1
ATOM 2711 C C . THR A 1 350 ? 56.135 12.998 5.609 1.00 36.19 350 THR A C 1
ATOM 2713 O O . THR A 1 350 ? 54.930 13.070 5.344 1.00 36.19 350 THR A O 1
ATOM 2716 N N . ARG A 1 351 ? 56.566 12.682 6.843 1.00 42.19 351 ARG A N 1
ATOM 2717 C CA . ARG A 1 351 ? 55.692 12.415 8.002 1.00 42.19 351 ARG A CA 1
ATOM 2718 C C . ARG A 1 351 ? 55.093 13.706 8.559 1.00 42.19 351 ARG A C 1
ATOM 2720 O O . ARG A 1 351 ? 55.828 14.581 9.006 1.00 42.19 351 ARG A O 1
ATOM 2727 N N . THR A 1 352 ? 53.768 13.764 8.698 1.00 36.00 352 THR A N 1
ATOM 2728 C CA . THR A 1 352 ? 53.127 14.694 9.647 1.00 36.00 352 THR A CA 1
ATOM 2729 C C . THR A 1 352 ? 52.429 13.904 10.749 1.00 36.00 352 THR A C 1
ATOM 273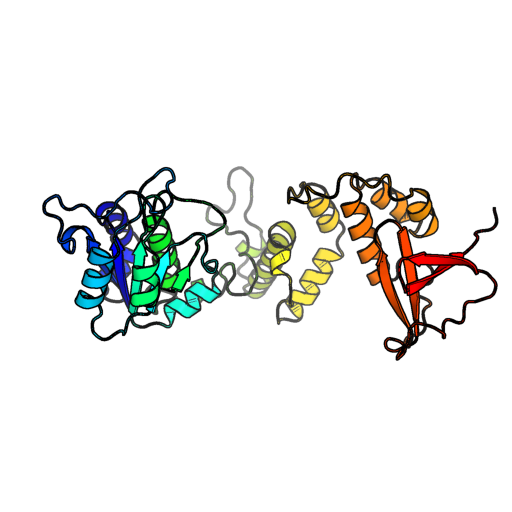1 O O . THR A 1 352 ? 51.429 13.227 10.509 1.00 36.00 352 THR A O 1
ATOM 2734 N N . ARG A 1 353 ? 52.968 13.977 11.971 1.00 34.78 353 ARG A N 1
ATOM 2735 C CA . ARG A 1 353 ? 52.353 13.391 13.168 1.00 34.78 353 ARG A CA 1
ATOM 2736 C C . ARG A 1 353 ? 51.227 14.303 13.648 1.00 34.78 353 ARG A C 1
ATOM 2738 O O . ARG A 1 353 ? 51.459 15.482 13.900 1.00 34.78 353 ARG A O 1
ATOM 2745 N N . VAL A 1 354 ? 50.029 13.753 13.813 1.00 34.06 354 VAL A N 1
ATOM 2746 C CA . VAL A 1 354 ? 48.861 14.484 14.318 1.00 34.06 354 VAL A CA 1
ATOM 2747 C C . VAL A 1 354 ? 48.330 13.769 15.556 1.00 34.06 354 VAL A C 1
ATOM 2749 O O . VAL A 1 354 ? 48.056 12.571 15.528 1.00 34.06 354 VAL A O 1
ATOM 2752 N N . VAL A 1 355 ? 48.200 14.499 16.662 1.00 28.38 355 VAL A N 1
ATOM 2753 C CA . VAL A 1 355 ? 47.716 13.967 17.944 1.00 28.38 355 VAL A CA 1
ATOM 2754 C C . VAL A 1 355 ? 46.366 14.606 18.264 1.00 28.38 355 VAL A C 1
ATOM 2756 O O . VAL A 1 355 ? 46.253 15.831 18.247 1.00 28.38 355 VAL A O 1
ATOM 2759 N N . LYS A 1 356 ? 45.345 13.788 18.557 1.00 29.11 356 LYS A N 1
ATOM 2760 C CA . LYS A 1 356 ? 44.022 14.251 19.014 1.00 29.11 356 LYS A CA 1
ATOM 2761 C C . LYS A 1 356 ? 43.487 13.292 20.081 1.00 29.11 356 LYS A C 1
ATOM 2763 O O . LYS A 1 356 ? 43.228 12.122 19.801 1.00 29.11 356 LYS A O 1
ATOM 2768 N N . GLY A 1 357 ? 43.329 13.788 21.310 1.00 45.12 357 GLY A N 1
ATOM 2769 C CA . GLY A 1 357 ? 43.023 12.953 22.479 1.00 45.12 357 GLY A CA 1
ATOM 2770 C C . GLY A 1 357 ? 44.153 11.959 22.794 1.00 45.12 357 GLY A C 1
ATOM 2771 O O . GLY A 1 357 ? 45.315 12.236 22.513 1.00 45.12 357 GLY A O 1
ATOM 2772 N N . ASN A 1 358 ? 43.822 10.774 23.321 1.00 26.91 358 ASN A N 1
ATOM 2773 C CA . ASN A 1 358 ? 44.806 9.723 23.651 1.00 26.91 358 ASN A CA 1
ATOM 2774 C C . ASN A 1 358 ? 45.276 8.896 22.437 1.00 26.91 358 ASN A C 1
ATOM 2776 O O . ASN A 1 358 ? 45.787 7.790 22.604 1.00 26.91 358 ASN A O 1
ATOM 2780 N N . ARG A 1 359 ? 45.075 9.381 21.207 1.00 26.09 359 ARG A N 1
ATOM 2781 C CA . ARG A 1 359 ? 45.422 8.649 19.982 1.00 26.09 359 ARG A CA 1
ATOM 2782 C C . ARG A 1 359 ? 46.367 9.480 19.118 1.00 26.09 359 ARG A C 1
ATOM 2784 O O . ARG A 1 359 ? 46.137 10.667 18.879 1.00 26.09 359 ARG A O 1
ATOM 2791 N N . THR A 1 360 ? 47.446 8.838 18.678 1.00 29.97 360 THR A N 1
ATOM 2792 C CA . THR A 1 360 ? 48.449 9.408 17.772 1.00 29.97 360 THR A CA 1
ATOM 2793 C C . THR A 1 360 ? 48.235 8.831 16.378 1.00 29.97 360 THR A C 1
ATOM 2795 O O . THR A 1 360 ? 48.073 7.623 16.247 1.00 29.97 360 THR A O 1
ATOM 2798 N N . TRP A 1 361 ? 48.263 9.685 15.356 1.00 32.53 361 TRP A N 1
ATOM 2799 C CA . TRP A 1 361 ? 48.086 9.304 13.956 1.00 32.53 361 TRP A CA 1
ATOM 2800 C C . TRP A 1 361 ? 49.239 9.841 13.101 1.00 32.53 361 TRP A C 1
ATOM 2802 O O . TRP A 1 361 ? 49.822 10.887 13.412 1.00 32.53 361 TRP A O 1
ATOM 2812 N N . PHE A 1 362 ? 49.542 9.148 12.002 1.00 33.41 362 PHE A N 1
ATOM 2813 C CA . PHE A 1 362 ? 50.571 9.544 11.040 1.00 33.41 362 PHE A CA 1
ATOM 2814 C C . PHE A 1 362 ? 49.944 9.740 9.658 1.00 33.41 362 PHE A C 1
ATOM 2816 O O . PHE A 1 362 ? 49.229 8.869 9.172 1.00 33.41 362 PHE A O 1
ATOM 2823 N N . ALA A 1 363 ? 50.204 10.891 9.036 1.00 35.97 363 ALA A N 1
ATOM 2824 C CA . ALA A 1 363 ? 49.839 11.172 7.652 1.00 35.97 363 ALA A CA 1
ATOM 2825 C C . ALA A 1 363 ? 51.095 11.153 6.771 1.00 35.97 363 ALA A C 1
ATOM 2827 O O . ALA A 1 363 ? 52.126 11.712 7.167 1.00 35.97 363 ALA A O 1
ATOM 2828 N N . ALA A 1 364 ? 50.989 10.537 5.592 1.00 37.22 364 ALA A N 1
ATOM 2829 C CA . ALA A 1 364 ? 52.037 10.501 4.579 1.00 37.22 364 ALA A CA 1
ATOM 2830 C C . ALA A 1 364 ? 51.619 11.367 3.382 1.00 37.22 364 ALA A C 1
ATOM 2832 O O . ALA A 1 364 ? 50.497 11.252 2.887 1.00 37.22 364 ALA A O 1
ATOM 2833 N N . LYS A 1 365 ? 52.514 12.249 2.933 1.00 37.53 365 LYS A N 1
ATOM 2834 C CA . LYS A 1 365 ? 52.358 13.057 1.719 1.00 37.53 365 LYS A CA 1
ATOM 2835 C C . LYS A 1 365 ? 53.541 12.749 0.804 1.00 37.53 365 LYS A C 1
ATOM 2837 O O . LYS A 1 365 ? 54.678 12.854 1.254 1.00 37.53 365 LYS A O 1
ATOM 2842 N N . GLN A 1 366 ? 53.277 12.378 -0.446 1.00 35.38 366 GLN A N 1
ATOM 2843 C CA . GLN A 1 366 ? 54.317 12.283 -1.468 1.00 35.38 366 GLN A CA 1
ATOM 2844 C C . GLN A 1 366 ? 54.642 13.707 -1.935 1.00 35.38 366 GLN A C 1
ATOM 2846 O O . GLN A 1 366 ? 53.742 14.445 -2.352 1.00 35.38 366 GLN A O 1
ATOM 2851 N N . GLU A 1 367 ? 55.896 14.135 -1.801 1.00 33.97 367 GLU A N 1
ATOM 2852 C CA . GLU A 1 367 ? 56.342 15.387 -2.411 1.00 33.97 367 GLU A CA 1
ATOM 2853 C C . GLU A 1 367 ? 56.532 15.157 -3.909 1.00 33.97 367 GLU A C 1
ATOM 2855 O O . GLU A 1 367 ? 57.367 14.367 -4.338 1.00 33.97 367 GLU A O 1
ATOM 2860 N N . VAL A 1 368 ? 55.714 15.835 -4.712 1.00 30.75 368 VAL A N 1
ATOM 2861 C CA . VAL A 1 368 ? 55.955 15.962 -6.148 1.00 30.75 368 VAL A CA 1
ATOM 2862 C C . VAL A 1 368 ? 57.011 17.057 -6.290 1.00 30.75 368 VAL A C 1
ATOM 2864 O O . VAL A 1 368 ? 56.742 18.197 -5.913 1.00 30.75 368 VAL A O 1
ATOM 2867 N N . SER A 1 369 ? 58.218 16.708 -6.743 1.00 28.41 369 SER A N 1
ATOM 2868 C CA . SER A 1 369 ? 59.248 17.694 -7.089 1.00 28.41 369 SER A CA 1
ATOM 2869 C C . SER A 1 369 ? 58.725 18.611 -8.198 1.00 28.41 369 SER A C 1
ATOM 2871 O O . SER A 1 369 ? 58.132 18.096 -9.148 1.00 28.41 369 SER A O 1
ATOM 2873 N N . GLU A 1 370 ? 58.927 19.923 -8.030 1.00 30.17 370 GLU A N 1
ATOM 2874 C CA . GLU A 1 370 ? 58.409 21.019 -8.877 1.00 30.17 370 GLU A CA 1
ATOM 2875 C C . GLU A 1 370 ? 58.519 20.816 -10.393 1.00 30.17 370 GLU A C 1
ATOM 2877 O O . GLU A 1 370 ? 59.567 20.316 -10.868 1.00 30.17 370 GLU A O 1
#

Secondary structure (DSSP, 8-state):
-EEEEEES-HHHHHHHHTSHHHHHHHHTTS-EEEEEEGGGS---TT---EEPPTT--SS-EE-HHHHHHHHHHH-TT--SEEEEEEEEEEEP-HHHHHHHHT-SEEEEEE-BTT-B-HHHHHHHTPEEEESSSS--SBSHHHHHHHHHHHHTTSTTTSS-TTTTTTSTTTTSSPPPPP--SSSEETTEEPPGGGTS--HHHHHHHHHHHHHHHHHHH-GGGGSS--S-HHHHHHHHHHHHSHHHHHHHHHS-------S--------HHHHHHHS-HHHHHHHHT--SHHHHHHHHHHHHHTT-STTTTTS-TTEEEEEEEETTEEEEEEEETT-SS-TTS-----TTEEEEEEEETTEEEEEEEE----